Protein AF-A0A3M0YLK8-F1 (afdb_monomer)

Mean predicted aligned error: 20.11 Å

Sequence (194 aa):
MAIFRPYSSSDALRSDRSAGDRLRHRQKVRESIRENIADLIAEESIIGKSKDKVIRVPIRGIKEYRFIYGENSPGVGQGDGETEPGQVVGQADQGKGQGPGPGGDQPGIDYYETDITLEELIELMFEDLELPDLERKAFREVMSERSAKRKGYRRKGPHVHLDKKRTALSRIRRKLASRHDHEEDRRFPFHQDD

Foldseek 3Di:
DDDDDDDDPVVVVPDPVCPVVVVVVVVLVLVQCLVCLVVQCVVPPPPDDDQFDWGWDWDFDDDDDDDDDDPPDPDDADAPPPDDVPDDRDDDPPPPPPDPDDDDPDPDGDTDTDTDTPVVSVCSVCVSVVNNCVVVVVVVPPPDVDDDDDDDDDLDDDPVPDPPVVQVVVQVVVCVVCVVPDDPPDDRDGDSRD

Solvent-accessible surface area (backbone atoms only — not comparable to full-atom values): 13335 Å² total; per-residue (Å²): 134,87,82,80,74,82,87,57,80,70,66,74,75,71,64,68,81,58,52,63,56,54,51,52,48,54,50,53,51,54,48,57,46,62,79,43,43,70,59,54,56,64,70,48,71,85,79,84,77,70,76,84,41,71,43,72,45,77,41,88,58,81,85,77,86,79,86,78,82,72,88,82,68,90,76,81,81,78,72,94,80,86,75,60,97,86,64,83,70,70,79,78,83,72,72,77,75,88,62,90,67,84,78,72,92,65,84,81,80,52,64,44,74,43,82,40,46,52,61,59,52,51,52,53,52,28,54,75,70,73,42,80,57,55,71,58,50,64,71,67,63,69,82,68,92,73,83,86,77,92,76,88,87,70,89,73,78,63,78,89,75,58,58,64,68,58,30,54,49,39,42,51,52,51,52,61,70,46,53,88,81,52,71,92,84,64,89,83,78,88,57,90,86,57

Radius of gyration: 42.93 Å; Cα contacts (8 Å, |Δi|>4): 79; chains: 1; bounding box: 100×67×104 Å

pLDDT: mean 72.4, std 11.92, range [40.69, 93.38]

Secondary structure (DSSP, 8-state):
----PPPPTTTTTS--TTHHHHHHHHHHHHHHHHHTHHHHHHHS--SS--TTPEEEEEEEPPPPP---------PPP---S---TT-------------SSSPPSS----EEEEEEEHHHHHHHHHHHTT-TTHHHHHHH----S---------SSS-GGG--HHHHHHHHHHHHHHGGGTS-TTS-----TT-

Structure (mmCIF, N/CA/C/O backbone):
data_AF-A0A3M0YLK8-F1
#
_entry.id   AF-A0A3M0YLK8-F1
#
loop_
_atom_site.group_PDB
_atom_site.id
_atom_site.type_symbol
_atom_site.label_atom_id
_atom_site.label_alt_id
_atom_site.label_comp_id
_atom_site.label_asym_id
_atom_site.label_entity_id
_atom_site.label_seq_id
_atom_site.pdbx_PDB_ins_code
_atom_site.Cartn_x
_atom_site.Cartn_y
_atom_site.Cartn_z
_atom_site.occupancy
_atom_site.B_iso_or_equiv
_atom_site.auth_seq_id
_atom_site.auth_comp_id
_atom_site.auth_asym_id
_atom_site.auth_atom_id
_ato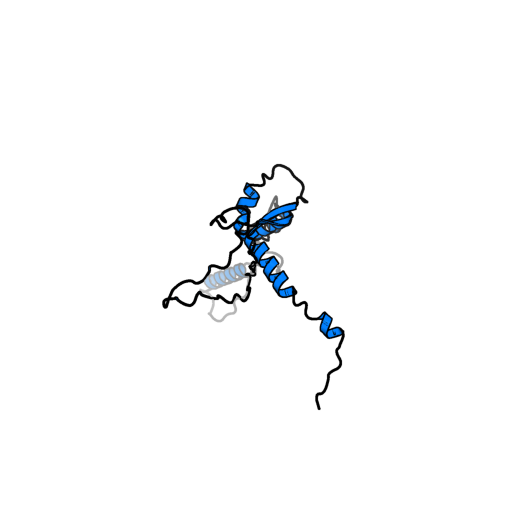m_site.pdbx_PDB_model_num
ATOM 1 N N . MET A 1 1 ? 1.162 -33.564 48.581 1.00 40.69 1 MET A N 1
ATOM 2 C CA . MET A 1 1 ? 2.102 -32.446 48.807 1.00 40.69 1 MET A CA 1
ATOM 3 C C . MET A 1 1 ? 2.161 -31.650 47.510 1.00 40.69 1 MET A C 1
ATOM 5 O O . MET A 1 1 ? 2.632 -32.185 46.517 1.00 40.69 1 MET A O 1
ATOM 9 N N . ALA A 1 2 ? 1.549 -30.464 47.459 1.00 46.81 2 ALA A N 1
ATOM 10 C CA . ALA A 1 2 ? 1.543 -29.649 46.244 1.00 46.81 2 ALA A CA 1
ATOM 11 C C . ALA A 1 2 ? 2.911 -28.972 46.101 1.00 46.81 2 ALA A C 1
ATOM 13 O O . ALA A 1 2 ? 3.335 -28.230 46.985 1.00 46.81 2 ALA A O 1
ATOM 14 N N . ILE A 1 3 ? 3.625 -29.282 45.021 1.00 57.16 3 ILE A N 1
ATOM 15 C CA . ILE A 1 3 ? 4.926 -28.684 44.726 1.00 57.16 3 ILE A CA 1
ATOM 16 C C . ILE A 1 3 ? 4.651 -27.309 44.118 1.00 57.16 3 ILE A C 1
ATOM 18 O O . ILE A 1 3 ? 4.289 -27.199 42.948 1.00 57.16 3 ILE A O 1
ATOM 22 N N . PHE A 1 4 ? 4.789 -26.259 44.925 1.00 66.44 4 PHE A N 1
ATOM 23 C CA . PHE A 1 4 ? 4.744 -24.890 44.429 1.00 66.44 4 PHE A CA 1
ATOM 24 C C . PHE A 1 4 ? 6.057 -24.577 43.720 1.00 66.44 4 PHE A C 1
ATOM 26 O O . PHE A 1 4 ? 7.126 -24.529 44.327 1.00 66.44 4 PHE A O 1
ATOM 33 N N . ARG A 1 5 ? 5.969 -24.396 42.403 1.00 76.12 5 ARG A N 1
ATOM 34 C CA . ARG A 1 5 ? 7.083 -23.930 41.582 1.00 76.12 5 ARG A CA 1
ATOM 35 C C . ARG A 1 5 ? 7.280 -22.430 41.858 1.00 76.12 5 ARG A C 1
ATOM 37 O O . ARG A 1 5 ? 6.291 -21.698 41.800 1.00 76.12 5 ARG A O 1
ATOM 44 N N . PRO A 1 6 ? 8.499 -21.958 42.175 1.00 73.12 6 PRO A N 1
ATOM 45 C CA . PRO A 1 6 ? 8.730 -20.543 42.443 1.00 73.12 6 PRO A CA 1
ATOM 46 C C . PRO A 1 6 ? 8.432 -19.714 41.190 1.00 73.12 6 PRO A C 1
ATOM 48 O O . PRO A 1 6 ? 8.856 -20.065 40.088 1.00 73.12 6 PRO A O 1
ATOM 51 N N . TYR A 1 7 ? 7.681 -18.627 41.367 1.00 65.94 7 TYR A N 1
ATOM 52 C CA . TYR A 1 7 ? 7.332 -17.694 40.298 1.00 65.94 7 TYR A CA 1
ATOM 53 C C . TYR A 1 7 ? 8.604 -17.062 39.717 1.00 65.94 7 TYR A C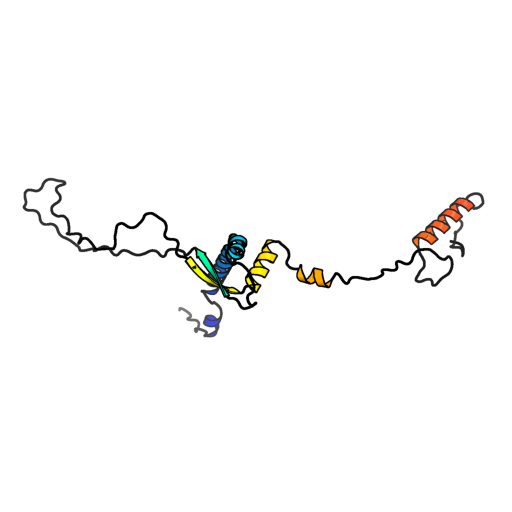 1
ATOM 55 O O . TYR A 1 7 ? 9.359 -16.408 40.436 1.00 65.94 7 TYR A O 1
ATOM 63 N N . SER A 1 8 ? 8.854 -17.267 38.420 1.00 72.75 8 SER A N 1
ATOM 64 C CA . SER A 1 8 ? 9.955 -16.619 37.707 1.00 72.75 8 SER A CA 1
ATOM 65 C C . SER A 1 8 ? 9.466 -15.318 37.079 1.00 72.75 8 SER A C 1
ATOM 67 O O . SER A 1 8 ? 8.552 -15.324 36.256 1.00 72.75 8 SER A O 1
ATOM 69 N N . SER A 1 9 ? 10.116 -14.198 37.399 1.00 63.59 9 SER A N 1
ATOM 70 C CA . SER A 1 9 ? 9.858 -12.889 36.775 1.00 63.59 9 SER A CA 1
ATOM 71 C C . SER A 1 9 ? 10.055 -12.892 35.251 1.00 63.59 9 SER A C 1
ATOM 73 O O . SER A 1 9 ? 9.539 -12.017 34.560 1.00 63.59 9 SER A O 1
ATOM 75 N N . SER A 1 10 ? 10.749 -13.901 34.714 1.00 65.69 10 SER A N 1
ATOM 76 C CA . SER A 1 10 ? 10.960 -14.083 33.276 1.00 65.69 10 SER A CA 1
ATOM 77 C C . SER A 1 10 ? 9.735 -14.615 32.513 1.00 65.69 10 SER A C 1
ATOM 79 O O . SER A 1 10 ? 9.631 -14.363 31.312 1.00 65.69 10 SER A O 1
ATOM 81 N N . ASP A 1 11 ? 8.775 -15.266 33.185 1.00 60.19 11 ASP A N 1
ATOM 82 C CA . ASP A 1 11 ? 7.536 -15.758 32.554 1.00 60.19 11 ASP A CA 1
ATOM 83 C C . ASP A 1 11 ? 6.526 -14.629 32.289 1.00 60.19 11 ASP A C 1
ATOM 85 O O . ASP A 1 11 ? 5.747 -14.693 31.337 1.00 60.19 11 ASP A O 1
ATOM 89 N N . ALA A 1 12 ? 6.578 -13.546 33.070 1.00 60.66 12 ALA A N 1
ATOM 90 C CA . ALA A 1 12 ? 5.735 -12.364 32.872 1.00 60.66 12 ALA A CA 1
ATOM 91 C C . ALA A 1 12 ? 6.110 -11.549 31.619 1.00 60.66 12 ALA A C 1
ATOM 93 O O . ALA A 1 12 ? 5.293 -10.784 31.113 1.00 60.66 12 ALA A O 1
ATOM 94 N N . LEU A 1 13 ? 7.329 -11.726 31.099 1.00 60.88 13 LEU A N 1
ATOM 95 C CA . LEU A 1 13 ? 7.860 -10.972 29.958 1.00 60.88 13 LEU A CA 1
ATOM 96 C C . LEU A 1 13 ? 7.551 -11.621 28.596 1.00 60.88 13 LEU A C 1
ATOM 98 O O . LEU A 1 13 ? 7.896 -11.051 27.565 1.00 60.88 13 LEU A O 1
ATOM 102 N N . ARG A 1 14 ? 6.935 -12.814 28.561 1.00 57.62 14 ARG A N 1
ATOM 103 C CA . ARG A 1 14 ? 6.831 -13.629 27.332 1.00 57.62 14 ARG A CA 1
ATOM 104 C C . ARG A 1 14 ? 5.474 -13.629 26.634 1.00 57.62 14 ARG A C 1
ATOM 106 O O . ARG A 1 14 ? 5.412 -14.031 25.477 1.00 57.62 14 ARG A O 1
ATOM 113 N N . SER A 1 15 ? 4.398 -13.192 27.282 1.00 66.25 15 SER A N 1
ATOM 114 C CA . SER A 1 15 ? 3.055 -13.265 26.694 1.00 66.25 15 SER A CA 1
ATOM 115 C C . SER A 1 15 ? 2.313 -11.952 26.870 1.00 66.25 15 SER A C 1
ATOM 117 O O . SER A 1 15 ? 1.524 -11.783 27.801 1.00 66.25 15 SER A O 1
ATOM 119 N N . ASP A 1 16 ? 2.511 -11.038 25.928 1.00 76.62 16 ASP A N 1
ATOM 120 C CA . ASP A 1 16 ? 1.603 -9.915 25.770 1.00 76.62 16 ASP A CA 1
ATOM 121 C C . ASP A 1 16 ? 0.233 -10.439 25.308 1.00 76.62 16 ASP A C 1
ATOM 123 O O . ASP A 1 16 ? 0.005 -10.710 24.129 1.00 76.62 16 ASP A O 1
ATOM 127 N N . ARG A 1 17 ? -0.687 -10.606 26.265 1.00 78.31 17 ARG A N 1
ATOM 128 C CA . ARG A 1 17 ? -2.055 -11.091 26.017 1.00 78.31 17 ARG A CA 1
ATOM 129 C C . ARG A 1 17 ? -2.822 -10.205 25.034 1.00 78.31 17 ARG A C 1
ATOM 131 O O . ARG A 1 17 ? -3.727 -10.689 24.367 1.00 78.31 17 ARG A O 1
ATOM 138 N N . SER A 1 18 ? -2.439 -8.934 24.915 1.00 84.62 18 SER A N 1
ATOM 139 C CA . SER A 1 18 ? -3.069 -7.976 24.007 1.00 84.62 18 SER A CA 1
ATOM 140 C C . SER A 1 18 ? -2.437 -7.944 22.611 1.00 84.62 18 SER A C 1
ATOM 142 O O . SER A 1 18 ? -2.989 -7.325 21.705 1.00 84.62 18 SER A O 1
ATOM 144 N N . ALA A 1 19 ? -1.321 -8.647 22.381 1.00 86.12 19 ALA A N 1
ATOM 145 C CA . ALA A 1 19 ? -0.657 -8.660 21.078 1.00 86.12 19 ALA A CA 1
ATOM 146 C C . ALA A 1 19 ? -1.554 -9.205 19.955 1.00 86.12 19 ALA A C 1
ATOM 148 O O . ALA A 1 19 ? -1.583 -8.627 18.868 1.00 86.12 19 ALA A O 1
ATOM 149 N N . GLY A 1 20 ? -2.315 -10.272 20.221 1.00 89.44 20 GLY A N 1
ATOM 150 C CA . GLY A 1 20 ? -3.229 -10.860 19.236 1.00 89.44 20 GLY A CA 1
ATOM 151 C C . GLY A 1 20 ? -4.367 -9.916 18.845 1.00 89.44 20 GLY A C 1
ATOM 152 O O . GLY A 1 20 ? -4.691 -9.788 17.665 1.00 89.44 20 GLY A O 1
ATOM 153 N N . ASP A 1 21 ? -4.930 -9.201 19.817 1.00 88.50 21 ASP A N 1
ATOM 154 C CA . ASP A 1 21 ? -6.021 -8.262 19.557 1.00 88.50 21 ASP A CA 1
ATOM 155 C C . ASP A 1 21 ? -5.530 -6.993 18.869 1.00 88.50 21 ASP A C 1
ATOM 157 O O . ASP A 1 21 ? -6.172 -6.530 17.929 1.00 88.50 21 ASP A O 1
ATOM 161 N N . ARG A 1 22 ? -4.340 -6.488 19.220 1.00 86.06 22 ARG A N 1
ATOM 162 C CA . ARG A 1 22 ? -3.716 -5.381 18.478 1.00 86.06 22 ARG A CA 1
ATOM 163 C C . ARG A 1 22 ? -3.398 -5.762 17.034 1.00 86.06 22 ARG A C 1
ATOM 165 O O . ARG A 1 22 ? -3.558 -4.929 16.145 1.00 86.06 22 ARG A O 1
ATOM 172 N N . LEU A 1 23 ? -2.961 -7.000 16.786 1.00 88.25 23 LEU A N 1
ATOM 173 C CA . LEU A 1 23 ? -2.736 -7.503 15.430 1.00 88.25 23 LEU A CA 1
ATOM 174 C C . LEU A 1 23 ? -4.048 -7.524 14.636 1.00 88.25 23 LEU A C 1
ATOM 176 O O . LEU A 1 23 ? -4.107 -6.955 13.549 1.00 88.25 23 LEU A O 1
ATOM 180 N N . ARG A 1 24 ? -5.109 -8.116 15.203 1.00 86.81 24 ARG A N 1
ATOM 181 C CA . ARG A 1 24 ? -6.440 -8.151 14.578 1.00 86.81 24 ARG A CA 1
ATOM 182 C C . ARG A 1 24 ? -7.002 -6.757 14.329 1.00 86.81 24 ARG A C 1
ATOM 184 O O . ARG A 1 24 ? -7.564 -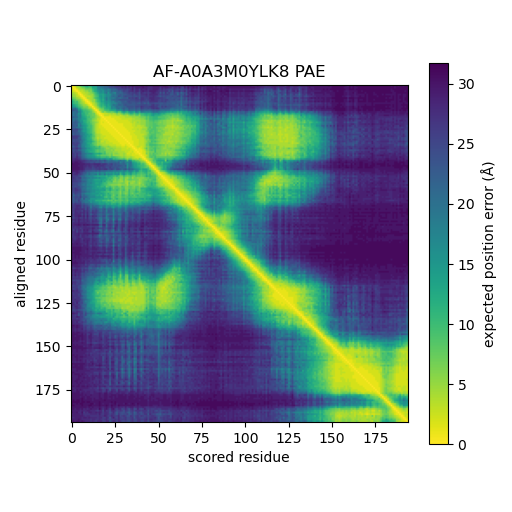6.514 13.269 1.00 86.81 24 ARG A O 1
ATOM 191 N N . HIS A 1 25 ? -6.831 -5.845 15.280 1.00 84.62 25 HIS A N 1
ATOM 192 C CA . HIS A 1 25 ? -7.237 -4.454 15.128 1.00 84.62 25 HIS A CA 1
ATOM 193 C C . HIS A 1 25 ? -6.541 -3.812 13.925 1.00 84.62 25 HIS A C 1
ATOM 195 O O . HIS A 1 25 ? -7.211 -3.315 13.028 1.00 84.62 25 HIS A O 1
ATOM 201 N N . ARG A 1 26 ? -5.205 -3.900 13.848 1.00 85.44 26 ARG A N 1
ATOM 202 C CA . ARG A 1 26 ? -4.433 -3.368 12.711 1.00 85.44 26 ARG A CA 1
ATOM 203 C C . ARG A 1 26 ? -4.860 -3.975 11.377 1.00 85.44 26 ARG A C 1
ATOM 205 O O . ARG A 1 26 ? -4.951 -3.248 10.397 1.00 85.44 26 ARG A O 1
ATOM 212 N N . GLN A 1 27 ? -5.138 -5.278 11.341 1.00 87.38 27 GLN A N 1
ATOM 213 C CA . GLN A 1 27 ? -5.618 -5.954 10.133 1.00 87.38 27 GLN A CA 1
ATOM 214 C C . GLN A 1 27 ? -6.971 -5.405 9.673 1.00 87.38 27 GLN A C 1
ATOM 216 O O . GLN A 1 27 ? -7.095 -5.037 8.512 1.00 87.38 27 GLN A O 1
ATOM 221 N N . LYS A 1 28 ? -7.943 -5.274 10.584 1.00 85.25 28 LYS A N 1
ATOM 222 C CA . LYS A 1 28 ? -9.268 -4.719 10.266 1.00 85.25 28 LYS A CA 1
ATOM 223 C C . LYS A 1 28 ? -9.206 -3.262 9.822 1.00 85.25 28 LYS A C 1
ATOM 225 O O . LYS A 1 28 ? -9.920 -2.875 8.907 1.00 85.25 28 LYS A O 1
ATOM 230 N N . VAL A 1 29 ? -8.350 -2.460 10.457 1.00 82.94 29 VAL A N 1
ATOM 231 C CA . VAL A 1 29 ? -8.122 -1.073 10.036 1.00 82.94 29 VAL A CA 1
ATOM 232 C C . VAL A 1 29 ? -7.561 -1.046 8.614 1.00 82.94 29 VAL A C 1
ATOM 234 O O . VAL A 1 29 ? -8.136 -0.385 7.757 1.00 82.94 29 VAL A O 1
ATOM 237 N N . ARG A 1 30 ? -6.510 -1.831 8.332 1.00 84.06 30 ARG A N 1
ATOM 238 C CA . ARG A 1 30 ? -5.900 -1.939 6.994 1.00 84.06 30 ARG A CA 1
ATOM 239 C C . ARG A 1 30 ? -6.904 -2.389 5.928 1.00 84.06 30 ARG A C 1
ATOM 241 O O . ARG A 1 30 ? -6.911 -1.838 4.834 1.00 84.06 30 ARG A O 1
ATOM 248 N N . GLU A 1 31 ? -7.755 -3.356 6.253 1.00 85.62 31 GLU A N 1
ATOM 249 C CA . GLU A 1 31 ? -8.820 -3.852 5.374 1.00 85.62 31 GLU A CA 1
ATOM 250 C C . GLU A 1 31 ? -9.876 -2.774 5.094 1.00 85.62 31 GLU A C 1
ATOM 252 O O . GLU A 1 31 ? -10.181 -2.506 3.936 1.00 85.62 31 GLU A O 1
ATOM 257 N N . SER A 1 32 ? -10.341 -2.067 6.128 1.00 82.56 32 SER A N 1
ATOM 258 C CA . SER A 1 32 ? -11.295 -0.962 5.975 1.00 82.56 32 SER A CA 1
ATOM 259 C C . SER A 1 32 ? -10.747 0.180 5.116 1.00 82.56 32 SER A C 1
ATOM 261 O O . SER A 1 32 ? -11.509 0.800 4.378 1.00 82.56 32 SER A O 1
ATOM 263 N N . ILE A 1 33 ? -9.450 0.487 5.212 1.00 81.56 33 ILE A N 1
ATOM 264 C CA . ILE A 1 33 ? -8.811 1.509 4.368 1.00 81.56 33 ILE A CA 1
ATOM 265 C C . ILE A 1 33 ? -8.756 1.031 2.921 1.00 81.56 33 ILE A C 1
ATOM 267 O O . ILE A 1 33 ? -9.096 1.792 2.023 1.00 81.56 33 ILE A O 1
ATOM 271 N N . ARG A 1 34 ? -8.364 -0.231 2.699 1.00 83.00 34 ARG A N 1
ATOM 272 C CA . ARG A 1 34 ? -8.286 -0.829 1.361 1.00 83.00 34 ARG A CA 1
ATOM 273 C C . ARG A 1 34 ? -9.634 -0.775 0.644 1.00 83.00 34 ARG A C 1
ATOM 275 O O . ARG A 1 34 ? -9.690 -0.322 -0.490 1.00 83.00 34 ARG A O 1
ATOM 282 N N . GLU A 1 35 ? -10.714 -1.165 1.319 1.00 83.88 35 GLU A N 1
ATOM 283 C CA . GLU A 1 35 ? -12.063 -1.168 0.735 1.00 83.88 35 GLU A CA 1
ATOM 284 C C . GLU A 1 35 ? -12.556 0.228 0.318 1.00 83.88 35 GLU A C 1
ATOM 286 O O . GLU A 1 35 ? -13.339 0.332 -0.621 1.00 83.88 35 GLU A O 1
ATOM 291 N N . ASN A 1 36 ? -12.099 1.296 0.983 1.00 78.06 36 ASN A N 1
ATOM 292 C CA . ASN A 1 36 ? -12.582 2.668 0.764 1.00 78.06 36 ASN A CA 1
ATOM 293 C C . ASN A 1 36 ? -11.513 3.596 0.154 1.00 78.06 36 ASN A C 1
ATOM 295 O O . ASN A 1 36 ? -11.675 4.815 0.145 1.00 78.06 36 ASN A O 1
ATOM 299 N N . ILE A 1 37 ? -10.402 3.053 -0.357 1.00 79.44 37 ILE A N 1
ATOM 300 C CA . ILE A 1 37 ? -9.244 3.853 -0.785 1.00 79.44 37 ILE A CA 1
ATOM 301 C C . ILE A 1 37 ? -9.560 4.793 -1.955 1.00 79.44 37 ILE A C 1
ATOM 303 O O . ILE A 1 37 ? -9.061 5.917 -2.003 1.00 79.44 37 ILE A O 1
ATOM 307 N N . ALA A 1 38 ? -10.420 4.350 -2.876 1.00 76.50 38 ALA A N 1
ATOM 308 C CA . ALA A 1 38 ? -10.835 5.130 -4.037 1.00 76.50 38 ALA A CA 1
ATOM 309 C C . ALA A 1 38 ? -11.632 6.376 -3.626 1.00 76.50 38 ALA A C 1
ATOM 311 O O . ALA A 1 38 ? -11.382 7.464 -4.143 1.00 76.50 38 ALA A O 1
ATOM 312 N N . ASP A 1 39 ? -12.535 6.219 -2.657 1.00 77.81 39 ASP A N 1
ATOM 313 C CA . ASP A 1 39 ? -13.365 7.306 -2.143 1.00 77.81 39 ASP A CA 1
ATOM 314 C C . ASP A 1 39 ? -12.524 8.298 -1.328 1.00 77.81 39 ASP A C 1
ATOM 316 O O . ASP A 1 39 ? -12.652 9.507 -1.512 1.00 77.81 39 ASP A O 1
ATOM 320 N N . LEU A 1 40 ? -11.578 7.803 -0.517 1.00 74.25 40 LEU A N 1
ATOM 321 C CA . LEU A 1 40 ? -10.648 8.643 0.252 1.00 74.25 40 LEU A CA 1
ATOM 322 C C . LEU A 1 40 ? -9.768 9.525 -0.650 1.00 74.25 40 LEU A C 1
ATOM 324 O O . LEU A 1 40 ? -9.564 10.705 -0.363 1.00 74.25 40 LEU A O 1
ATOM 328 N N . ILE A 1 41 ? -9.260 8.969 -1.756 1.00 71.81 41 ILE A N 1
ATOM 329 C CA . ILE A 1 41 ? -8.461 9.709 -2.748 1.00 71.81 41 ILE A CA 1
ATOM 330 C C . ILE A 1 41 ? -9.326 10.712 -3.527 1.00 71.81 41 ILE A C 1
ATOM 332 O O . ILE A 1 41 ? -8.841 11.778 -3.905 1.00 71.81 41 ILE A O 1
ATOM 336 N N . ALA A 1 42 ? -10.593 10.380 -3.792 1.00 73.06 42 ALA A N 1
ATOM 337 C CA . ALA A 1 42 ? -11.511 11.250 -4.522 1.00 73.06 42 ALA A CA 1
ATOM 338 C C . ALA A 1 42 ? -11.989 12.448 -3.682 1.00 73.06 42 ALA A C 1
ATOM 340 O O . ALA A 1 42 ? -12.090 13.557 -4.211 1.00 73.06 42 ALA A O 1
ATOM 341 N N . GLU A 1 43 ? -12.267 12.243 -2.390 1.00 66.94 43 GLU A N 1
ATOM 342 C CA . GLU A 1 43 ? -12.655 13.311 -1.460 1.00 66.94 43 GLU A CA 1
ATOM 343 C C . GLU A 1 43 ? -11.495 14.263 -1.163 1.00 66.94 43 GLU A C 1
ATOM 345 O O . GLU A 1 43 ? -11.664 15.489 -1.163 1.00 66.94 43 GLU A O 1
ATOM 350 N N . GLU A 1 44 ? -10.293 13.729 -0.940 1.00 61.47 44 GLU A N 1
ATOM 351 C CA . GLU A 1 44 ? -9.117 14.565 -0.762 1.00 61.47 44 GLU A CA 1
ATOM 352 C C . GLU A 1 44 ? -8.591 15.032 -2.117 1.00 61.47 44 GLU A C 1
ATOM 354 O O . GLU A 1 44 ? -7.698 14.425 -2.697 1.00 61.47 44 GLU A O 1
ATOM 359 N N . SER A 1 45 ? -9.077 16.173 -2.616 1.00 52.50 45 SER A N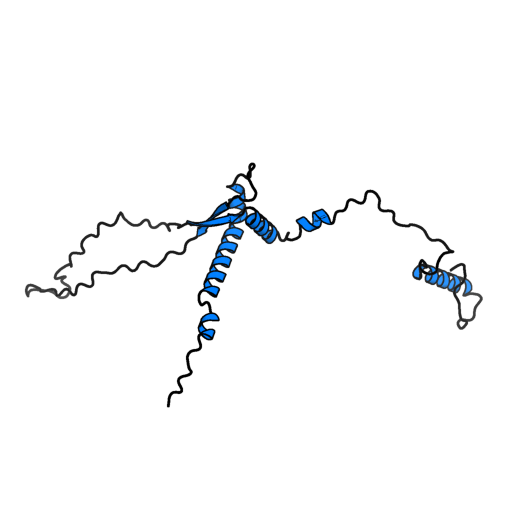 1
ATOM 360 C CA . SER A 1 45 ? -8.461 16.811 -3.781 1.00 52.50 45 SER A CA 1
ATOM 361 C C . SER A 1 45 ? -6.962 17.036 -3.506 1.00 52.50 45 SER A C 1
ATOM 363 O O . SER A 1 45 ? -6.585 17.929 -2.737 1.00 52.50 45 SER A O 1
ATOM 365 N N . ILE A 1 46 ? -6.108 16.220 -4.130 1.00 54.75 46 ILE A N 1
ATOM 366 C CA . ILE A 1 46 ? -4.636 16.234 -4.069 1.00 54.75 46 ILE A CA 1
ATOM 367 C C . ILE A 1 46 ? -4.100 17.457 -4.839 1.00 54.75 46 ILE A C 1
ATOM 369 O O . ILE A 1 46 ? -3.238 17.372 -5.708 1.00 54.75 46 ILE A O 1
ATOM 373 N N . ILE A 1 47 ? -4.636 18.647 -4.577 1.00 43.22 47 ILE A N 1
ATOM 374 C CA . ILE A 1 47 ? -4.139 19.890 -5.160 1.00 43.22 47 ILE A CA 1
ATOM 375 C C . ILE A 1 47 ? -3.086 20.445 -4.190 1.00 43.22 47 ILE A C 1
ATOM 377 O O . ILE A 1 47 ? -3.356 21.272 -3.322 1.00 43.22 47 ILE A O 1
ATOM 381 N N . GLY A 1 48 ? -1.863 19.919 -4.331 1.00 55.47 48 GLY A N 1
ATOM 382 C CA . GLY A 1 48 ? -0.616 20.615 -3.990 1.00 55.47 48 GLY A CA 1
ATOM 383 C C . GLY A 1 48 ? -0.176 20.676 -2.522 1.00 55.47 48 GLY A C 1
ATOM 384 O O . GLY A 1 48 ? 0.232 21.751 -2.084 1.00 55.47 48 GLY A O 1
ATOM 385 N N . LYS A 1 49 ? -0.200 19.578 -1.747 1.00 51.88 49 LYS A N 1
ATOM 386 C CA . LYS A 1 49 ? 0.306 19.593 -0.354 1.00 51.88 49 LYS A CA 1
ATOM 387 C C . LYS A 1 49 ? 1.265 18.446 -0.004 1.00 51.88 49 LYS A C 1
ATOM 389 O O . LYS A 1 49 ? 1.253 17.398 -0.633 1.00 51.88 49 LYS A O 1
ATOM 394 N N . SER A 1 50 ? 2.117 18.758 0.979 1.00 61.72 50 SER A N 1
ATOM 395 C CA . SER A 1 50 ? 3.310 18.051 1.477 1.00 61.72 50 SER A CA 1
ATOM 396 C C . SER A 1 50 ? 3.160 16.538 1.695 1.00 61.72 50 SER A C 1
ATOM 398 O O . SER A 1 50 ? 2.073 16.062 2.011 1.00 61.72 50 SER A O 1
ATOM 400 N N . LYS A 1 51 ? 4.287 15.814 1.613 1.00 61.25 51 LYS A N 1
ATOM 401 C CA . LYS A 1 51 ? 4.400 14.359 1.846 1.00 61.25 51 LYS A CA 1
ATOM 402 C C . LYS A 1 51 ? 3.956 13.927 3.251 1.00 61.25 51 LYS A C 1
ATOM 404 O O . LYS A 1 51 ? 3.411 12.844 3.407 1.00 61.25 51 LYS A O 1
ATOM 409 N N . ASP A 1 52 ? 4.110 14.805 4.241 1.00 65.69 52 ASP A N 1
ATOM 410 C CA . ASP A 1 52 ? 3.829 14.513 5.657 1.00 65.69 52 ASP A CA 1
ATOM 411 C C . ASP A 1 52 ? 2.367 14.765 6.063 1.00 65.69 52 ASP A C 1
ATOM 413 O O . ASP A 1 52 ? 2.061 14.982 7.238 1.00 65.69 52 ASP A O 1
ATOM 417 N N . LYS A 1 53 ? 1.442 14.825 5.101 1.00 68.56 53 LYS A N 1
ATOM 418 C CA . LYS A 1 53 ? 0.036 15.060 5.418 1.00 68.56 53 LYS A CA 1
ATOM 419 C C . LYS A 1 53 ? -0.545 13.827 6.113 1.00 68.56 53 LYS A C 1
ATOM 421 O O . LYS A 1 53 ? -0.492 12.722 5.577 1.00 68.56 53 LYS A O 1
ATOM 426 N N . VAL A 1 54 ? -1.116 14.059 7.290 1.00 68.75 54 VAL A N 1
ATOM 427 C CA . VAL A 1 54 ? -1.889 13.074 8.047 1.00 68.75 54 VAL A CA 1
ATOM 428 C C . VAL A 1 54 ? -3.339 13.134 7.573 1.00 68.75 54 VAL A C 1
ATOM 430 O O . VAL A 1 54 ? -3.966 14.195 7.619 1.00 68.75 54 VAL A O 1
ATOM 433 N N . ILE A 1 55 ? -3.842 12.009 7.078 1.00 67.62 55 ILE A N 1
ATOM 434 C CA . ILE A 1 55 ? -5.200 11.824 6.567 1.00 67.62 55 ILE A CA 1
ATOM 435 C C . ILE A 1 55 ? -6.008 11.112 7.647 1.00 67.62 55 ILE A C 1
ATOM 437 O O . ILE A 1 55 ? -5.566 10.094 8.180 1.00 67.62 55 ILE A O 1
ATOM 441 N N . ARG A 1 56 ? -7.186 11.655 7.966 1.00 70.00 56 ARG A N 1
ATOM 442 C CA . ARG A 1 56 ? -8.111 11.078 8.946 1.00 70.00 56 ARG A CA 1
ATOM 443 C C . ARG A 1 56 ? -9.061 10.137 8.227 1.00 70.00 56 ARG A C 1
ATOM 445 O O . ARG A 1 56 ? -9.919 10.591 7.477 1.00 70.00 56 ARG A O 1
ATOM 452 N N . VAL A 1 57 ? -8.908 8.838 8.454 1.00 70.19 57 VAL A N 1
ATOM 453 C CA . VAL A 1 57 ? -9.775 7.830 7.836 1.00 70.19 57 VAL A CA 1
ATOM 454 C C . VAL A 1 57 ? -10.922 7.476 8.784 1.00 70.19 57 VAL A C 1
ATOM 456 O O . VAL A 1 57 ? -10.635 7.014 9.893 1.00 70.19 57 VAL A O 1
ATOM 459 N N . PRO A 1 58 ? -12.194 7.653 8.373 1.00 68.69 58 PRO A N 1
ATOM 460 C CA . PRO A 1 58 ? -13.342 7.198 9.143 1.00 68.69 58 PRO A CA 1
ATOM 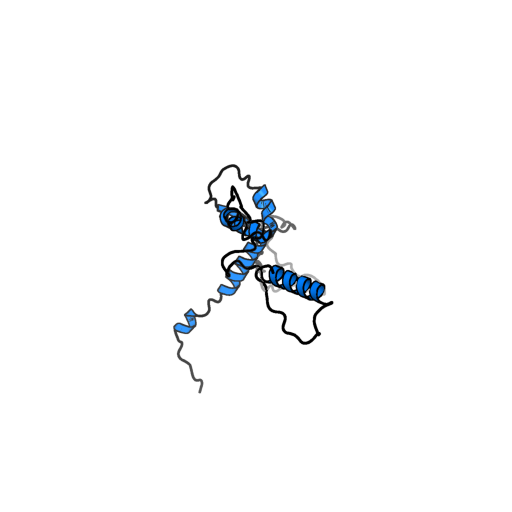461 C C . PRO A 1 58 ? -13.463 5.669 9.064 1.00 68.69 58 PRO A C 1
ATOM 463 O O . PRO A 1 58 ? -13.720 5.109 8.001 1.00 68.69 58 PRO A O 1
ATOM 466 N N . ILE A 1 59 ? -13.317 4.975 10.193 1.00 72.12 59 ILE A N 1
ATOM 467 C CA . ILE A 1 59 ? -13.553 3.526 10.295 1.00 72.12 59 ILE A CA 1
ATOM 468 C C . ILE A 1 59 ? -14.831 3.239 11.089 1.00 72.12 59 ILE A C 1
ATOM 470 O O . ILE A 1 59 ? -15.189 3.972 12.013 1.00 72.12 59 ILE A O 1
ATOM 474 N N . ARG A 1 60 ? -15.518 2.145 10.742 1.00 69.50 60 ARG A N 1
ATOM 475 C CA . ARG A 1 60 ? -16.745 1.710 11.427 1.00 69.50 60 ARG A CA 1
ATOM 476 C C . ARG A 1 60 ? -16.435 1.249 12.855 1.00 69.50 60 ARG A C 1
ATOM 478 O O . ARG A 1 60 ? -15.748 0.246 13.047 1.00 69.50 60 ARG A O 1
ATOM 485 N N . GLY A 1 61 ? -16.971 1.956 13.848 1.00 68.75 61 GLY A N 1
ATOM 486 C CA . GLY A 1 61 ? -16.912 1.565 15.254 1.00 68.75 61 GLY A CA 1
ATOM 487 C C . GLY A 1 61 ? -17.782 0.347 15.582 1.00 68.75 61 GLY A C 1
ATOM 488 O O . GLY A 1 61 ? -18.817 0.102 14.959 1.00 68.75 61 GLY A O 1
ATOM 489 N N . ILE A 1 62 ? -17.367 -0.423 16.592 1.00 71.06 62 ILE A N 1
ATOM 490 C CA . ILE A 1 62 ? -18.187 -1.478 17.204 1.00 71.06 62 ILE A CA 1
ATOM 491 C C . ILE A 1 62 ? -18.908 -0.858 18.402 1.00 71.06 62 ILE A C 1
ATOM 493 O O . ILE A 1 62 ? -18.263 -0.246 19.250 1.00 71.06 62 ILE A O 1
ATOM 497 N N . LYS A 1 63 ? -20.231 -1.031 18.499 1.00 70.44 63 LYS A N 1
ATOM 498 C CA . LYS A 1 63 ? -20.993 -0.553 19.660 1.00 70.44 63 LYS A CA 1
ATOM 499 C C . LYS A 1 63 ? -20.734 -1.447 20.864 1.00 70.44 63 LYS A C 1
ATOM 501 O O . LYS A 1 63 ? -20.924 -2.662 20.794 1.00 70.44 63 LYS A O 1
ATOM 506 N N . GLU A 1 64 ? -20.339 -0.839 21.974 1.00 77.12 64 GLU A N 1
ATOM 507 C CA . GLU A 1 64 ? -20.278 -1.529 23.257 1.00 77.12 64 GLU A CA 1
ATOM 508 C C . GLU A 1 64 ? -21.691 -1.741 23.811 1.00 77.12 64 GLU A C 1
ATOM 510 O O . GLU A 1 64 ? -22.581 -0.897 23.663 1.00 77.12 64 GLU A O 1
ATOM 515 N N . TYR A 1 65 ? -21.909 -2.882 24.466 1.00 78.50 65 TYR A N 1
ATOM 516 C CA . TYR A 1 65 ? -23.170 -3.134 25.152 1.00 78.50 65 TYR A CA 1
ATOM 517 C C . TYR A 1 65 ? -23.302 -2.198 26.351 1.00 78.50 65 TYR A C 1
ATOM 519 O O . TYR A 1 65 ? -22.439 -2.158 27.228 1.00 78.50 65 TYR A O 1
ATOM 527 N N . ARG A 1 66 ? -24.423 -1.478 26.423 1.00 76.44 66 ARG A N 1
ATOM 528 C CA . ARG A 1 66 ? -24.791 -0.715 27.613 1.00 76.44 66 ARG A CA 1
ATOM 529 C C . ARG A 1 66 ? -25.618 -1.602 28.532 1.00 76.44 66 ARG A C 1
ATOM 531 O O . ARG A 1 66 ? -26.736 -1.978 28.189 1.00 76.44 66 ARG A O 1
ATOM 538 N N . PHE A 1 67 ? -25.091 -1.895 29.716 1.00 80.00 67 PHE A N 1
ATOM 539 C CA . PHE A 1 67 ? -25.892 -2.496 30.776 1.00 80.00 67 PHE A CA 1
ATOM 540 C C . PHE A 1 67 ? -26.846 -1.436 31.332 1.00 80.00 67 PHE A C 1
ATOM 542 O O . PHE A 1 67 ? -26.413 -0.440 31.911 1.00 80.00 67 PHE A O 1
ATOM 549 N N . ILE A 1 68 ? -28.145 -1.633 31.120 1.00 78.62 68 ILE A N 1
ATOM 550 C CA . ILE A 1 68 ? -29.184 -0.855 31.793 1.00 78.62 68 ILE A CA 1
ATOM 551 C C . ILE A 1 68 ? -29.503 -1.602 33.083 1.00 78.62 68 ILE A C 1
ATOM 553 O O . ILE A 1 68 ? -30.056 -2.700 33.050 1.00 78.62 68 ILE A O 1
ATOM 557 N N . TYR A 1 69 ? -29.120 -1.024 34.217 1.00 72.31 69 TYR A N 1
ATOM 558 C CA . TYR A 1 69 ? -29.536 -1.536 35.516 1.00 72.31 69 TYR A CA 1
ATOM 559 C C . TYR A 1 69 ? -31.013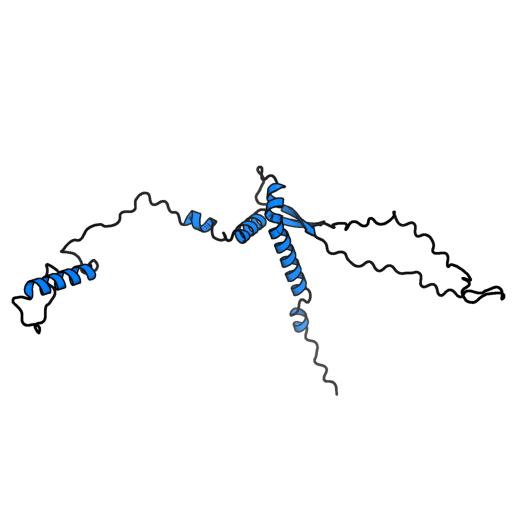 -1.186 35.710 1.00 72.31 69 TYR A C 1
ATOM 561 O O . TYR A 1 69 ? -31.367 -0.011 35.771 1.00 72.31 69 TYR A O 1
ATOM 569 N N . GLY A 1 70 ? -31.878 -2.199 35.757 1.00 71.06 70 GLY A N 1
ATOM 570 C CA . GLY A 1 70 ? -33.255 -2.015 36.208 1.00 71.06 70 GLY A CA 1
ATOM 571 C C . GLY A 1 70 ? -33.285 -1.785 37.718 1.00 71.06 70 GLY A C 1
ATOM 572 O O . GLY A 1 70 ? -32.480 -2.370 38.448 1.00 71.06 70 GLY A O 1
ATOM 573 N N . GLU A 1 71 ? -34.215 -0.960 38.198 1.00 68.44 71 GLU A N 1
ATOM 574 C CA . GLU A 1 71 ? -34.540 -0.908 39.625 1.00 68.44 71 GLU A CA 1
ATOM 575 C C . GLU A 1 71 ? -35.160 -2.248 40.037 1.00 68.44 71 GLU A C 1
ATOM 577 O O . GLU A 1 71 ? -36.365 -2.464 39.937 1.00 68.44 71 GLU A O 1
ATOM 582 N N . ASN A 1 72 ? -34.323 -3.179 40.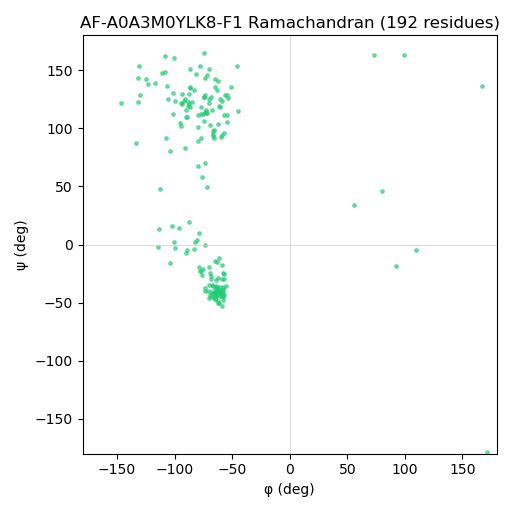498 1.00 58.09 72 ASN A N 1
ATOM 583 C CA . ASN A 1 72 ? -34.763 -4.394 41.184 1.00 58.09 72 ASN A CA 1
ATOM 584 C C . ASN A 1 72 ? -35.168 -4.050 42.625 1.00 58.09 72 ASN A C 1
ATOM 586 O O . ASN A 1 72 ? -34.600 -4.572 43.583 1.00 58.09 72 ASN A O 1
ATOM 590 N N . SER A 1 73 ? -36.128 -3.140 42.785 1.00 65.56 73 SER A N 1
ATOM 591 C CA . SER A 1 73 ? -36.744 -2.859 44.078 1.00 65.56 73 SER A CA 1
ATOM 592 C C . SER A 1 73 ? -37.638 -4.050 44.440 1.00 65.56 73 SER A C 1
ATOM 594 O O . SER A 1 73 ? -38.623 -4.285 43.735 1.00 65.56 73 SER A O 1
ATOM 596 N N . PRO A 1 74 ? -37.333 -4.839 45.491 1.00 60.59 74 PRO A N 1
ATOM 597 C CA . PRO A 1 74 ? -38.237 -5.885 45.954 1.00 60.59 74 PRO A CA 1
ATOM 598 C C . PRO A 1 74 ? -39.497 -5.222 46.526 1.00 60.59 74 PRO A C 1
ATOM 600 O O . PRO A 1 74 ? -39.521 -4.782 47.672 1.00 60.59 74 PRO A O 1
ATOM 603 N N . GLY A 1 75 ? -40.531 -5.093 45.697 1.00 63.25 75 GLY A N 1
ATOM 604 C CA . GLY A 1 75 ? -41.838 -4.591 46.102 1.00 63.25 75 GLY A CA 1
ATOM 605 C C . GLY A 1 75 ? -42.709 -5.726 46.628 1.00 63.25 75 GLY A C 1
ATOM 606 O O . GLY A 1 75 ? -42.861 -6.752 45.967 1.00 63.25 75 GLY A O 1
ATOM 607 N N . VAL A 1 76 ? -43.301 -5.539 47.805 1.00 65.38 76 VAL A N 1
ATOM 608 C CA . VAL A 1 76 ? -44.418 -6.363 48.280 1.00 65.38 76 VAL A CA 1
ATOM 609 C C . VAL A 1 76 ? -45.713 -5.592 48.024 1.00 65.38 76 VAL A C 1
ATOM 611 O O . VAL A 1 76 ? -45.838 -4.442 48.435 1.00 65.38 76 VAL A O 1
ATOM 614 N N . GLY A 1 77 ? -46.653 -6.192 47.293 1.00 63.66 77 GLY A N 1
ATOM 615 C CA . GLY A 1 77 ? -47.983 -5.622 47.067 1.00 63.66 77 GLY A CA 1
ATOM 616 C C . GLY A 1 77 ? -48.950 -6.104 48.143 1.00 63.66 77 GLY A C 1
ATOM 617 O O . GLY A 1 77 ? -49.090 -7.311 48.335 1.00 63.66 77 GLY A O 1
ATOM 618 N N . GLN A 1 78 ? -49.606 -5.181 48.845 1.00 64.69 78 GLN A N 1
ATOM 619 C CA . GLN A 1 78 ? -50.669 -5.488 49.802 1.00 64.69 78 GLN A CA 1
ATOM 620 C C . GLN A 1 78 ? -52.014 -5.095 49.180 1.00 64.69 78 GLN A C 1
ATOM 622 O O . GLN A 1 78 ? -52.164 -3.964 48.731 1.00 64.69 78 GLN A O 1
ATOM 627 N N . GLY A 1 79 ? -52.962 -6.033 49.117 1.00 66.75 79 GLY A N 1
ATOM 628 C CA . GLY A 1 79 ? -54.327 -5.787 48.641 1.00 66.75 79 GLY A CA 1
ATOM 629 C C . GLY A 1 79 ? -55.322 -5.634 49.792 1.00 66.75 79 GLY A C 1
ATOM 630 O O . GLY A 1 79 ? -55.070 -6.111 50.899 1.00 66.75 79 GLY A O 1
ATOM 631 N N . ASP A 1 80 ? -56.473 -5.026 49.510 1.00 70.81 80 ASP A N 1
ATOM 632 C CA . ASP A 1 80 ? -57.511 -4.697 50.502 1.00 70.81 80 ASP A CA 1
ATOM 633 C C . ASP A 1 80 ? -58.406 -5.892 50.910 1.00 70.81 80 ASP A C 1
ATOM 635 O O . ASP A 1 80 ? -59.403 -5.724 51.606 1.00 70.81 80 ASP A O 1
ATOM 639 N N . GLY A 1 81 ? -58.056 -7.121 50.508 1.00 66.56 81 GLY A N 1
ATOM 640 C CA . GLY A 1 81 ? -58.745 -8.360 50.902 1.00 66.56 81 GLY A CA 1
ATOM 641 C C . GLY A 1 81 ? -59.865 -8.823 49.960 1.00 66.56 81 GLY A C 1
ATOM 642 O O . GLY A 1 81 ? -60.191 -10.007 49.956 1.00 66.56 81 GLY A O 1
ATOM 643 N N . GLU A 1 82 ? -60.384 -7.940 49.106 1.00 72.81 82 GLU A N 1
ATOM 644 C CA . GLU A 1 82 ? -61.337 -8.241 48.024 1.00 72.81 82 GLU A CA 1
ATOM 645 C C . GLU A 1 82 ? -60.579 -8.218 46.684 1.00 72.81 82 GLU A C 1
ATOM 647 O O . GLU A 1 82 ? -60.522 -7.194 46.005 1.00 72.81 82 GLU A O 1
ATOM 652 N N . THR A 1 83 ? -59.873 -9.298 46.335 1.00 72.81 83 THR A N 1
ATOM 653 C CA . THR A 1 83 ? -59.037 -9.335 45.119 1.00 72.81 83 THR A CA 1
ATOM 654 C C . THR A 1 83 ? -59.324 -10.581 44.290 1.00 72.81 83 THR A C 1
ATOM 656 O O . THR A 1 83 ? -59.295 -11.696 44.810 1.00 72.81 83 THR A O 1
ATOM 659 N N . GLU A 1 84 ? -59.582 -10.404 42.995 1.00 75.56 84 GLU A N 1
ATOM 660 C CA . GLU A 1 84 ? -59.828 -11.513 42.067 1.00 75.56 84 GLU A CA 1
ATOM 661 C C . GLU A 1 84 ? -58.518 -12.068 41.469 1.00 75.56 84 GLU A C 1
ATOM 663 O O . GLU A 1 84 ? -57.542 -11.325 41.293 1.00 75.56 84 GLU A O 1
ATOM 668 N N . PRO A 1 85 ? -58.462 -13.368 41.107 1.00 70.19 85 PRO A N 1
ATOM 669 C CA . PRO A 1 85 ? -57.313 -13.945 40.413 1.00 70.19 85 PRO A CA 1
ATOM 670 C C . PRO A 1 85 ? -57.030 -13.205 39.095 1.00 70.19 85 PRO A C 1
ATOM 672 O O . PRO A 1 85 ? -57.799 -13.298 38.142 1.00 70.19 85 PRO A O 1
ATOM 675 N N . GLY A 1 86 ? -55.906 -12.484 39.039 1.00 73.25 86 GLY A N 1
ATOM 676 C CA . GLY A 1 86 ? -55.480 -11.690 37.876 1.00 73.25 86 GLY A CA 1
ATOM 677 C C . GLY A 1 86 ? -55.545 -10.170 38.069 1.00 73.25 86 GLY A C 1
ATOM 678 O O . GLY A 1 86 ? -55.087 -9.432 37.198 1.00 73.25 86 GLY A O 1
ATOM 679 N N . GLN A 1 87 ? -56.059 -9.688 39.202 1.00 68.25 87 GLN A N 1
ATOM 680 C CA . GLN A 1 87 ? -56.133 -8.260 39.503 1.00 68.25 87 GLN A CA 1
ATOM 681 C C . GLN A 1 87 ? -54.754 -7.687 39.881 1.00 68.25 87 GLN A C 1
ATOM 683 O O . GLN A 1 87 ? -54.063 -8.187 40.770 1.00 68.25 87 GLN A O 1
ATOM 688 N N . VAL A 1 88 ? -54.346 -6.615 39.196 1.00 68.12 88 VAL A N 1
ATOM 689 C CA . VAL A 1 88 ? -53.080 -5.905 39.441 1.00 68.12 88 VAL A CA 1
ATOM 690 C C . VAL A 1 88 ? -53.249 -4.985 40.656 1.00 68.12 88 VAL A C 1
ATOM 692 O O . VAL A 1 88 ? -53.977 -4.002 40.591 1.00 68.12 88 VAL A O 1
ATOM 695 N N . VAL A 1 89 ? -52.571 -5.306 41.762 1.00 66.56 89 VAL A N 1
ATOM 696 C CA . VAL A 1 89 ? -52.675 -4.620 43.074 1.00 66.56 89 VAL A CA 1
ATOM 697 C C . VAL A 1 89 ? -51.818 -3.349 43.198 1.00 66.56 89 VAL A C 1
ATOM 699 O O . VAL A 1 89 ? -51.899 -2.635 44.191 1.00 66.56 89 VAL A O 1
ATOM 702 N N . GLY A 1 90 ? -51.019 -3.031 42.180 1.00 61.66 90 GLY A N 1
ATOM 703 C CA . GLY A 1 90 ? -50.248 -1.793 42.099 1.00 61.66 90 GLY A CA 1
ATOM 704 C C . GLY A 1 90 ? -49.207 -1.856 40.987 1.00 61.66 90 GLY A C 1
ATOM 705 O O . GLY A 1 90 ? -48.530 -2.869 40.817 1.00 61.66 90 GLY A O 1
ATOM 706 N N . GLN A 1 91 ? -49.081 -0.779 40.216 1.00 60.06 91 GLN A N 1
ATOM 707 C CA . GLN A 1 91 ? -47.949 -0.576 39.316 1.00 60.06 91 GLN A CA 1
ATOM 708 C C . GLN A 1 91 ? -46.869 0.138 40.126 1.00 60.06 91 GLN A C 1
ATOM 710 O O . GLN A 1 91 ? -47.136 1.197 40.689 1.00 60.06 91 GLN A O 1
ATOM 715 N N . ALA A 1 92 ? -45.672 -0.445 40.227 1.00 57.72 92 ALA A N 1
ATOM 716 C CA . ALA A 1 92 ? -44.529 0.306 40.731 1.00 57.72 92 ALA A CA 1
ATOM 717 C C . ALA A 1 92 ? -44.398 1.566 39.868 1.00 57.72 92 ALA A C 1
ATOM 719 O O . ALA A 1 92 ? -44.424 1.450 38.639 1.00 57.72 92 ALA A O 1
ATOM 720 N N . ASP A 1 93 ? -44.306 2.739 40.500 1.00 55.12 93 ASP A N 1
ATOM 721 C CA . ASP A 1 93 ? -44.027 3.994 39.809 1.00 55.12 93 ASP A CA 1
ATOM 722 C C . ASP A 1 93 ? -42.674 3.829 39.112 1.00 55.12 93 ASP A C 1
ATOM 724 O O . ASP A 1 93 ? -41.611 4.039 39.693 1.00 55.12 93 ASP A O 1
ATOM 728 N N . GLN A 1 94 ? -42.702 3.395 37.852 1.00 53.34 94 GLN A N 1
ATOM 729 C CA . GLN A 1 94 ? -41.570 3.551 36.964 1.00 53.34 94 GLN A CA 1
ATOM 730 C C . GLN A 1 94 ? -41.456 5.050 36.761 1.00 53.34 94 GLN A C 1
ATOM 732 O O . GLN A 1 94 ? -42.139 5.629 35.911 1.00 53.34 94 GLN A O 1
ATOM 737 N N . GLY A 1 95 ? -40.625 5.684 37.591 1.00 51.09 95 GLY A N 1
ATOM 738 C CA . GLY A 1 95 ? -40.195 7.048 37.369 1.00 51.09 95 GLY A CA 1
ATOM 739 C C . GLY A 1 95 ? -39.827 7.157 35.898 1.00 51.09 95 GLY A C 1
ATOM 740 O O . GLY A 1 95 ? -38.932 6.457 35.423 1.00 51.09 95 GLY A O 1
ATOM 741 N N . LYS A 1 96 ? -40.591 7.963 35.151 1.00 48.16 96 LYS A N 1
ATOM 742 C CA . LYS A 1 96 ? -40.302 8.264 33.752 1.00 48.16 96 LYS A CA 1
ATOM 743 C C . LYS A 1 96 ? -38.922 8.899 33.732 1.00 48.16 96 LYS A C 1
ATOM 745 O O . LYS A 1 96 ? -38.790 10.100 33.956 1.00 48.16 96 LYS A O 1
ATOM 750 N N . GLY A 1 97 ? -37.897 8.080 33.512 1.00 52.22 97 GLY A N 1
ATOM 751 C CA . GLY A 1 97 ? -36.544 8.544 33.290 1.00 52.22 97 GLY A CA 1
ATOM 752 C C . GLY A 1 97 ? -36.604 9.532 32.140 1.00 52.22 97 GLY A C 1
ATOM 753 O O . GLY A 1 97 ? -36.931 9.162 31.013 1.00 52.22 97 GLY A O 1
ATOM 754 N N . GLN A 1 98 ? -36.362 10.803 32.446 1.00 44.53 98 GLN A N 1
ATOM 755 C CA . GLN A 1 98 ? -36.316 11.884 31.475 1.00 44.53 98 GLN A CA 1
ATOM 756 C C . GLN A 1 98 ? -35.007 11.750 30.689 1.00 44.53 98 GLN A C 1
ATOM 758 O O . GLN A 1 98 ? -34.050 12.490 30.885 1.00 44.53 98 GLN A O 1
ATOM 763 N N . GLY A 1 99 ? -34.935 10.714 29.856 1.00 56.41 99 GLY A N 1
ATOM 764 C CA . GLY A 1 99 ? -33.897 10.537 28.856 1.00 56.41 99 GLY A CA 1
ATOM 765 C C . GLY A 1 99 ? -34.235 11.359 27.608 1.00 56.41 99 GLY A C 1
ATOM 766 O O . GLY A 1 99 ? -35.417 11.532 27.295 1.00 56.41 99 GLY A O 1
ATOM 767 N N . PRO A 1 100 ? -33.232 11.893 26.896 1.00 45.75 100 PRO A N 1
ATOM 768 C CA . PRO A 1 100 ? -33.451 12.696 25.700 1.00 45.75 100 PRO A CA 1
ATOM 769 C C . PRO A 1 100 ? -34.071 11.849 24.574 1.00 45.75 100 PRO A C 1
ATOM 771 O O . PRO A 1 100 ? -33.365 11.151 23.859 1.00 45.75 100 PRO A O 1
ATOM 774 N N . GLY A 1 101 ? -35.394 11.954 24.417 1.00 55.94 101 GLY A N 1
ATOM 775 C CA . GLY A 1 101 ? -36.161 11.544 23.235 1.00 55.94 101 GLY A CA 1
ATOM 776 C C . GLY A 1 101 ? -36.347 10.032 23.006 1.00 55.94 101 GLY A C 1
ATOM 777 O O . GLY A 1 101 ? -35.635 9.209 23.580 1.00 55.94 101 GLY A O 1
ATOM 778 N N . PRO A 1 102 ? -37.321 9.642 22.156 1.00 59.44 102 PRO A N 1
ATOM 779 C CA . PRO A 1 102 ? -37.373 8.292 21.606 1.00 59.44 102 PRO A CA 1
ATOM 780 C C . PRO A 1 102 ? -36.074 8.039 20.831 1.00 59.44 102 PRO A C 1
ATOM 782 O O . PRO A 1 102 ? -35.713 8.818 19.948 1.00 59.44 102 PRO A O 1
ATOM 785 N N . GLY A 1 103 ? -35.343 6.987 21.205 1.00 62.19 103 GLY A N 1
ATOM 786 C CA . GLY A 1 103 ? -34.127 6.590 20.503 1.00 62.19 103 GLY A CA 1
ATOM 787 C C . GLY A 1 103 ? -34.439 6.358 19.027 1.00 62.19 103 GLY A C 1
ATOM 788 O O . GLY A 1 103 ? -35.395 5.661 18.704 1.00 62.19 103 GLY A O 1
ATOM 789 N N . GLY A 1 104 ? -33.674 6.984 18.135 1.00 61.19 104 GLY A N 1
ATOM 790 C CA . GLY A 1 104 ? -33.827 6.751 16.703 1.00 61.19 104 GLY A CA 1
ATOM 791 C C . GLY A 1 104 ? -33.461 5.309 16.347 1.00 61.19 104 GLY A C 1
ATOM 792 O O . GLY A 1 104 ? -32.423 4.814 16.780 1.00 61.19 104 GLY A O 1
ATOM 793 N N . ASP A 1 105 ? -34.279 4.663 15.516 1.00 64.12 105 ASP A N 1
ATOM 794 C CA . ASP A 1 105 ? -34.072 3.281 15.045 1.00 64.12 105 ASP A CA 1
ATOM 795 C C . ASP A 1 105 ? -32.948 3.144 14.002 1.00 64.12 105 ASP A C 1
ATOM 797 O O . ASP A 1 105 ? -32.661 2.051 13.509 1.00 64.12 105 ASP A O 1
ATOM 801 N N . GLN A 1 106 ? -32.301 4.250 13.630 1.00 61.44 106 GLN A N 1
ATOM 802 C CA . GLN A 1 106 ? -31.198 4.219 12.681 1.00 61.44 106 GLN A CA 1
ATOM 803 C C . GLN A 1 106 ? -29.894 3.856 13.398 1.00 61.44 106 GLN A C 1
ATOM 805 O O . GLN A 1 106 ? -29.573 4.441 14.440 1.00 61.44 106 GLN A O 1
ATOM 810 N N . PRO A 1 107 ? -29.097 2.918 12.856 1.00 60.03 107 PRO A N 1
ATOM 811 C CA . PRO A 1 107 ? -27.792 2.624 13.410 1.00 60.03 107 PRO A CA 1
ATOM 812 C C . PRO A 1 107 ? -26.921 3.879 13.308 1.00 60.03 107 PRO A C 1
ATOM 814 O O . PRO A 1 107 ? -26.425 4.212 12.239 1.00 60.03 107 PRO A O 1
ATOM 817 N N . GLY A 1 108 ? -26.723 4.574 14.433 1.00 56.69 108 GLY A N 1
ATOM 818 C CA . GLY A 1 108 ? -25.677 5.592 14.534 1.00 56.69 108 GLY A CA 1
ATOM 819 C C . GLY A 1 108 ? -24.342 4.965 14.134 1.00 56.69 108 GLY A C 1
ATOM 820 O O . GLY A 1 108 ? -24.007 3.891 14.647 1.00 56.69 108 GLY A O 1
ATOM 821 N N . ILE A 1 109 ? -23.659 5.581 13.173 1.00 59.19 109 ILE A N 1
ATOM 822 C CA . ILE A 1 109 ? -22.349 5.150 12.694 1.00 59.19 109 ILE A CA 1
ATOM 823 C C . ILE A 1 109 ? -21.333 5.967 13.481 1.00 59.19 109 ILE A C 1
ATOM 825 O O . ILE A 1 109 ? -21.139 7.149 13.207 1.00 59.19 109 ILE A O 1
ATOM 829 N N . ASP A 1 110 ? -20.729 5.346 14.489 1.00 56.25 110 ASP A N 1
ATOM 830 C CA . ASP A 1 110 ? -19.603 5.953 15.186 1.00 56.25 110 ASP A CA 1
ATOM 831 C C . ASP A 1 110 ? -18.375 5.793 14.286 1.00 56.25 110 ASP A C 1
ATOM 833 O O . ASP A 1 110 ? -17.929 4.674 14.013 1.00 56.25 110 ASP A O 1
ATOM 837 N N . TYR A 1 111 ? -17.877 6.913 13.768 1.00 62.06 111 TYR A N 1
ATOM 838 C CA . TYR A 1 111 ? -16.658 6.958 12.974 1.00 62.06 111 TYR A CA 1
ATOM 839 C C . TYR A 1 111 ? -15.471 7.149 13.911 1.00 62.06 111 TYR A C 1
ATOM 841 O O . TYR A 1 111 ? -15.386 8.152 14.618 1.00 62.06 111 TYR A O 1
ATOM 849 N N . TYR A 1 112 ? -14.548 6.192 13.921 1.00 58.88 112 TYR A N 1
ATOM 850 C CA . TYR A 1 112 ? -13.231 6.422 14.508 1.00 58.88 112 TYR A CA 1
ATOM 851 C C . TYR A 1 112 ? -12.330 7.045 13.451 1.00 58.88 112 TYR A C 1
ATOM 853 O O . TYR A 1 112 ? -12.303 6.584 12.314 1.00 58.88 112 TYR A O 1
ATOM 861 N N . GLU A 1 113 ? -11.587 8.077 13.824 1.00 65.88 113 GLU A N 1
ATOM 862 C CA . GLU A 1 113 ? -10.593 8.698 12.955 1.00 65.88 113 GLU A CA 1
ATOM 863 C C . GLU A 1 113 ? -9.238 8.045 13.233 1.00 65.88 113 GLU A C 1
ATOM 865 O O . GLU A 1 113 ? -8.761 8.050 14.369 1.00 65.88 113 GLU A O 1
ATOM 870 N N . THR A 1 114 ? -8.633 7.445 12.209 1.00 71.12 114 THR A N 1
ATOM 871 C CA . THR A 1 114 ? -7.240 6.978 12.273 1.00 71.12 114 THR A CA 1
ATOM 872 C C . THR A 1 114 ? -6.356 7.897 11.445 1.00 71.12 114 THR A C 1
ATOM 874 O O . THR A 1 114 ? -6.725 8.254 10.329 1.00 71.12 114 THR A O 1
ATOM 877 N N . ASP A 1 115 ? -5.196 8.242 11.996 1.00 74.88 115 ASP A N 1
ATOM 878 C CA . ASP A 1 115 ? -4.181 9.083 11.367 1.00 74.88 115 ASP A CA 1
ATOM 879 C C . ASP A 1 115 ? -3.239 8.226 10.508 1.00 74.88 115 ASP A C 1
ATOM 881 O O . ASP A 1 115 ? -2.556 7.343 11.031 1.00 74.88 115 ASP A O 1
ATOM 885 N N . ILE A 1 116 ? -3.203 8.478 9.196 1.00 76.94 116 ILE A N 1
ATOM 886 C CA . ILE A 1 116 ? -2.376 7.736 8.225 1.00 76.94 116 ILE A CA 1
ATOM 887 C C . ILE A 1 116 ? -1.630 8.722 7.336 1.00 76.94 116 ILE A C 1
ATOM 889 O O . ILE A 1 116 ? -2.165 9.776 6.990 1.00 76.94 116 ILE A O 1
ATOM 893 N N . THR A 1 117 ? -0.389 8.413 6.967 1.00 82.31 117 THR A N 1
ATOM 894 C CA . THR A 1 117 ? 0.373 9.266 6.049 1.00 82.31 117 THR A CA 1
ATOM 895 C C . THR A 1 117 ? -0.063 9.050 4.600 1.00 82.31 117 THR A C 1
ATOM 897 O O . THR A 1 117 ? -0.514 7.972 4.211 1.00 82.31 117 THR A O 1
ATOM 900 N N . LEU A 1 118 ? 0.114 10.075 3.764 1.00 79.06 118 LEU A N 1
ATOM 901 C CA . LEU A 1 118 ? -0.157 9.969 2.327 1.00 79.06 118 LEU A CA 1
ATOM 902 C C . LEU A 1 118 ? 0.667 8.855 1.651 1.00 79.06 118 LEU A C 1
ATOM 904 O O . LEU A 1 118 ? 0.174 8.184 0.749 1.00 79.06 118 LEU A O 1
ATOM 908 N N . GLU A 1 119 ? 1.913 8.655 2.080 1.00 80.31 119 GLU A N 1
ATOM 909 C CA . GLU A 1 119 ? 2.804 7.626 1.529 1.00 80.31 119 GLU A CA 1
ATOM 910 C C . GLU A 1 119 ? 2.291 6.209 1.822 1.00 80.31 119 GLU A C 1
ATOM 912 O O . GLU A 1 119 ? 2.192 5.397 0.905 1.00 80.31 119 GLU A O 1
ATOM 917 N N . GLU A 1 120 ? 1.851 5.942 3.057 1.00 80.31 120 GLU A N 1
ATOM 918 C CA . GLU A 1 120 ? 1.265 4.650 3.437 1.00 80.31 120 GLU A CA 1
ATOM 919 C C . GLU A 1 120 ? -0.030 4.364 2.660 1.00 80.31 120 GLU A C 1
ATOM 921 O O . GLU A 1 120 ? -0.275 3.231 2.243 1.00 80.31 120 GLU A O 1
ATOM 926 N N . LEU A 1 121 ? -0.840 5.396 2.399 1.00 81.00 121 LEU A N 1
ATOM 927 C CA . LEU A 1 121 ? -2.041 5.265 1.574 1.00 81.00 121 LEU A CA 1
ATOM 928 C C . LEU A 1 121 ? -1.698 4.880 0.124 1.00 81.00 121 LEU A C 1
ATOM 930 O O . LEU A 1 121 ? -2.325 3.991 -0.448 1.00 81.00 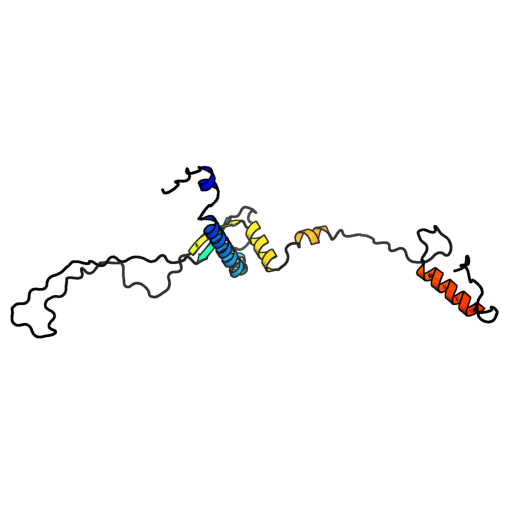121 LEU A O 1
ATOM 934 N N . ILE A 1 122 ? -0.688 5.513 -0.474 1.00 80.88 122 ILE A N 1
ATOM 935 C CA . ILE A 1 122 ? -0.249 5.210 -1.845 1.00 80.88 122 ILE A CA 1
ATOM 936 C C . ILE A 1 122 ? 0.323 3.789 -1.940 1.00 80.88 122 ILE A C 1
ATOM 938 O O . ILE A 1 122 ? 0.018 3.070 -2.893 1.00 80.88 122 ILE A O 1
ATOM 942 N N . GLU A 1 123 ? 1.109 3.355 -0.954 1.00 83.12 123 GLU A N 1
ATOM 943 C CA . GLU A 1 123 ? 1.611 1.978 -0.892 1.00 83.12 123 GLU A CA 1
ATOM 944 C C . GLU A 1 123 ? 0.470 0.958 -0.823 1.00 83.12 123 GLU A C 1
ATOM 946 O O . GLU A 1 123 ? 0.494 -0.036 -1.550 1.00 83.12 123 GLU A O 1
ATOM 951 N N . LEU A 1 124 ? -0.554 1.219 -0.002 1.00 82.50 124 LEU A N 1
ATOM 952 C CA . LEU A 1 124 ? -1.747 0.372 0.083 1.00 82.50 124 LEU A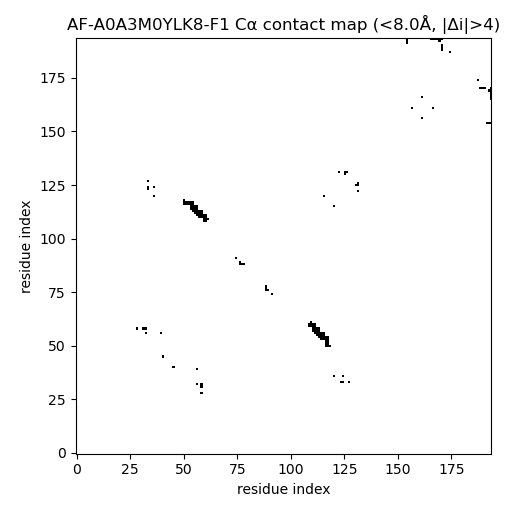 CA 1
ATOM 953 C C . LEU A 1 124 ? -2.496 0.290 -1.253 1.00 82.50 124 LEU A C 1
ATOM 955 O O . LEU A 1 124 ? -2.957 -0.788 -1.624 1.00 82.50 124 LEU A O 1
ATOM 959 N N . MET A 1 125 ? -2.582 1.397 -1.994 1.00 82.19 125 MET A N 1
ATOM 960 C CA . MET A 1 125 ? -3.191 1.425 -3.327 1.00 82.19 125 MET A CA 1
ATOM 961 C C . MET A 1 125 ? -2.387 0.591 -4.334 1.00 82.19 125 MET A C 1
ATOM 963 O O . MET A 1 125 ? -2.960 -0.167 -5.114 1.00 82.19 125 MET A O 1
ATOM 967 N N . PHE A 1 126 ? -1.057 0.707 -4.334 1.00 84.56 126 PHE A N 1
ATOM 968 C CA . PHE A 1 126 ? -0.219 -0.110 -5.214 1.00 84.56 126 PHE A CA 1
ATOM 969 C C . PHE A 1 126 ? -0.248 -1.592 -4.843 1.00 84.56 126 PHE A C 1
ATOM 971 O O . PHE A 1 126 ? -0.194 -2.429 -5.743 1.00 84.56 126 PHE A O 1
ATOM 978 N N . GLU A 1 127 ? -0.349 -1.923 -3.553 1.00 83.12 127 GLU A N 1
ATOM 979 C CA . GLU A 1 127 ? -0.546 -3.298 -3.089 1.00 83.12 127 GLU A CA 1
ATOM 980 C C . GLU A 1 127 ? -1.861 -3.878 -3.635 1.00 83.12 127 GLU A C 1
ATOM 982 O O . GLU A 1 127 ? -1.858 -4.998 -4.142 1.00 83.12 127 GLU A O 1
ATOM 987 N N . ASP A 1 128 ? -2.950 -3.104 -3.603 1.00 81.94 128 ASP A N 1
ATOM 988 C CA . ASP A 1 128 ? -4.267 -3.520 -4.109 1.00 81.94 128 ASP A CA 1
ATOM 989 C C . ASP A 1 128 ? -4.290 -3.720 -5.636 1.00 81.94 128 ASP A C 1
ATOM 991 O O . ASP A 1 128 ? -4.896 -4.659 -6.144 1.00 81.94 128 ASP A O 1
ATOM 995 N N . LEU A 1 129 ? -3.552 -2.889 -6.378 1.00 84.31 129 LEU A N 1
ATOM 996 C CA . LEU A 1 129 ? -3.398 -3.016 -7.832 1.00 84.31 129 LEU A CA 1
ATOM 997 C C . LEU A 1 129 ? -2.366 -4.075 -8.261 1.00 84.31 129 LEU A C 1
ATOM 999 O O . LEU A 1 129 ? -2.087 -4.193 -9.454 1.00 84.31 129 LEU A O 1
ATOM 1003 N N . GLU A 1 130 ? -1.773 -4.817 -7.320 1.00 82.12 130 GLU A N 1
ATOM 1004 C CA . GLU A 1 130 ? -0.678 -5.767 -7.565 1.00 82.12 130 GLU A CA 1
ATOM 1005 C C . GLU A 1 130 ? 0.550 -5.123 -8.255 1.00 82.12 130 GLU A C 1
ATOM 1007 O O . GLU A 1 130 ? 1.269 -5.757 -9.033 1.00 82.12 130 GLU A O 1
ATOM 1012 N N . LEU A 1 131 ? 0.836 -3.849 -7.954 1.00 84.25 131 LEU A N 1
ATOM 1013 C CA . LEU A 1 131 ? 1.935 -3.058 -8.528 1.00 84.25 131 LEU A CA 1
ATOM 1014 C C . LEU A 1 131 ? 3.053 -2.692 -7.521 1.00 84.25 131 LEU A C 1
ATOM 1016 O O . LEU A 1 131 ? 3.510 -1.546 -7.518 1.00 84.25 131 LEU A O 1
ATOM 1020 N N . PRO A 1 132 ? 3.590 -3.626 -6.709 1.00 75.38 132 PRO A N 1
ATOM 1021 C CA . PRO A 1 132 ? 4.563 -3.287 -5.664 1.00 75.38 132 PRO A CA 1
ATOM 1022 C C . PRO A 1 132 ? 5.927 -2.831 -6.210 1.00 75.38 132 PRO A C 1
ATOM 1024 O O . PRO A 1 132 ? 6.645 -2.077 -5.563 1.00 75.38 132 PRO A O 1
ATOM 1027 N N . ASP A 1 133 ? 6.311 -3.279 -7.409 1.00 77.06 133 ASP A N 1
ATOM 1028 C CA . ASP A 1 133 ? 7.621 -2.992 -8.011 1.00 77.06 133 ASP A CA 1
ATOM 1029 C C . ASP A 1 133 ? 7.565 -1.887 -9.090 1.00 77.06 133 ASP A C 1
ATOM 1031 O O . ASP A 1 133 ? 8.501 -1.754 -9.889 1.00 77.06 133 ASP A O 1
ATOM 1035 N N . LEU A 1 134 ? 6.484 -1.096 -9.159 1.00 75.38 134 LEU A N 1
ATOM 1036 C CA . LEU A 1 134 ? 6.311 -0.075 -10.202 1.00 75.38 134 LEU A CA 1
ATOM 1037 C C . LEU A 1 134 ? 7.478 0.928 -10.223 1.00 75.38 134 LEU A C 1
ATOM 1039 O O . LEU A 1 134 ? 8.039 1.204 -11.286 1.00 75.38 134 LEU A O 1
ATOM 1043 N N . GLU A 1 135 ? 7.915 1.390 -9.049 1.00 68.19 135 GLU A N 1
ATOM 1044 C CA . GLU A 1 135 ? 9.061 2.296 -8.914 1.00 68.19 135 GLU A CA 1
ATOM 1045 C C . GLU A 1 135 ? 10.351 1.678 -9.466 1.00 68.19 135 GLU A C 1
ATOM 1047 O O . GLU A 1 135 ? 11.122 2.317 -10.179 1.00 68.19 135 GLU A O 1
ATOM 1052 N N . ARG A 1 136 ? 10.569 0.383 -9.213 1.00 70.19 136 ARG A N 1
ATOM 1053 C CA . ARG A 1 136 ? 11.761 -0.336 -9.683 1.00 70.19 136 ARG A CA 1
ATOM 1054 C C . ARG A 1 136 ? 11.774 -0.514 -11.194 1.00 70.19 136 ARG A C 1
ATOM 1056 O O . ARG A 1 136 ? 12.851 -0.588 -11.791 1.00 70.19 136 ARG A O 1
ATOM 1063 N N . LYS A 1 137 ? 10.599 -0.600 -11.821 1.00 67.88 137 LYS A N 1
ATOM 1064 C CA . LYS A 1 137 ? 10.479 -0.697 -13.278 1.00 67.88 137 LYS A CA 1
ATOM 1065 C C . LYS A 1 137 ? 10.956 0.585 -13.961 1.00 67.88 137 LYS A C 1
ATOM 1067 O O . LYS A 1 137 ? 11.701 0.478 -14.933 1.00 67.88 137 LYS A O 1
ATOM 1072 N N . ALA A 1 138 ? 10.629 1.757 -13.411 1.00 64.50 138 ALA A N 1
ATOM 1073 C CA . ALA A 1 138 ? 11.094 3.043 -13.938 1.00 64.50 138 ALA A CA 1
ATOM 1074 C C . ALA A 1 138 ? 12.632 3.126 -13.989 1.00 64.50 138 ALA A C 1
ATOM 1076 O O . ALA A 1 138 ? 13.198 3.598 -14.970 1.00 64.50 138 ALA A O 1
ATOM 1077 N N . PHE A 1 139 ? 13.324 2.577 -12.984 1.00 64.62 139 PHE A N 1
ATOM 1078 C CA . PHE A 1 139 ? 14.793 2.542 -12.953 1.00 64.62 139 PHE A CA 1
ATOM 1079 C C . PHE A 1 139 ? 15.427 1.448 -13.832 1.00 64.62 139 PHE A C 1
ATOM 1081 O O . PHE A 1 139 ? 16.613 1.536 -14.153 1.00 64.62 139 PHE A O 1
ATOM 1088 N N . ARG A 1 140 ? 14.679 0.405 -14.231 1.00 61.66 140 ARG A N 1
ATOM 1089 C CA . ARG A 1 140 ? 15.175 -0.637 -15.159 1.00 61.66 140 ARG A CA 1
ATOM 1090 C C . ARG A 1 140 ? 15.173 -0.191 -16.612 1.00 61.66 140 ARG A C 1
ATOM 1092 O O . ARG A 1 140 ? 15.928 -0.749 -17.410 1.00 61.66 140 ARG A O 1
ATOM 1099 N N . GLU A 1 141 ? 14.353 0.789 -16.964 1.00 60.44 141 GLU A N 1
ATOM 1100 C CA . GLU A 1 141 ? 14.338 1.375 -18.300 1.00 60.44 141 GLU A CA 1
ATOM 1101 C C . GLU A 1 141 ? 15.490 2.377 -18.451 1.00 60.44 141 GLU A C 1
ATOM 1103 O O . GLU A 1 141 ? 15.308 3.580 -18.602 1.00 60.44 141 GLU A O 1
ATOM 1108 N N . VAL A 1 142 ? 16.726 1.870 -18.447 1.00 64.50 142 VAL A N 1
ATOM 1109 C CA . VAL A 1 142 ? 17.852 2.641 -18.977 1.00 64.50 142 VAL A CA 1
ATOM 1110 C C . VAL A 1 142 ? 17.649 2.727 -20.487 1.00 64.50 142 VAL A C 1
ATOM 1112 O O . VAL A 1 142 ? 17.871 1.755 -21.215 1.00 64.50 142 VAL A O 1
ATOM 1115 N N . MET A 1 143 ? 17.192 3.887 -20.956 1.00 60.75 143 MET A N 1
ATOM 1116 C CA . MET A 1 143 ? 17.080 4.223 -22.374 1.00 60.75 143 MET A CA 1
ATOM 1117 C C . MET A 1 143 ? 18.453 4.084 -23.045 1.00 60.75 143 MET A C 1
ATOM 1119 O O . MET A 1 143 ? 19.299 4.970 -22.995 1.00 60.75 143 MET A O 1
ATOM 1123 N N . SER A 1 144 ? 18.703 2.929 -23.658 1.00 63.06 144 SER A N 1
ATOM 1124 C CA . SER A 1 144 ? 19.881 2.705 -24.489 1.00 63.06 144 SER A CA 1
ATOM 1125 C C . SER A 1 144 ? 19.677 3.436 -25.814 1.00 63.06 144 SER A C 1
ATOM 1127 O O . SER A 1 144 ? 18.911 2.980 -26.660 1.00 63.06 144 SER A O 1
ATOM 1129 N N . GLU A 1 145 ? 20.376 4.556 -26.011 1.00 66.94 145 GLU A N 1
ATOM 1130 C CA . GLU A 1 145 ? 20.304 5.341 -27.255 1.00 66.94 145 GLU A CA 1
ATOM 1131 C C . GLU A 1 145 ? 20.670 4.507 -28.496 1.00 66.94 145 GLU A C 1
ATOM 1133 O O . GLU A 1 145 ? 20.157 4.734 -29.593 1.00 66.94 145 GLU A O 1
ATOM 1138 N N . ARG A 1 146 ? 21.542 3.500 -28.335 1.00 68.38 146 ARG A N 1
ATOM 1139 C CA . ARG A 1 146 ? 21.894 2.532 -29.380 1.00 68.38 146 ARG A CA 1
ATOM 1140 C C . ARG A 1 146 ? 22.195 1.156 -28.802 1.00 68.38 146 ARG A C 1
ATOM 1142 O O . ARG A 1 146 ? 23.172 0.971 -28.080 1.00 68.38 146 ARG A O 1
ATOM 1149 N N . SER A 1 147 ? 21.442 0.158 -29.260 1.00 71.44 147 SER A N 1
ATOM 1150 C CA . SER A 1 147 ? 21.796 -1.253 -29.103 1.00 71.44 147 SER A CA 1
ATOM 1151 C C . SER A 1 147 ? 22.372 -1.799 -30.416 1.00 71.44 147 SER A C 1
ATOM 1153 O O . SER A 1 147 ? 21.689 -1.917 -31.433 1.00 71.44 147 SER A O 1
ATOM 1155 N N . ALA A 1 148 ? 23.664 -2.131 -30.423 1.00 73.00 148 ALA A N 1
ATOM 1156 C CA . ALA A 1 148 ? 24.303 -2.777 -31.565 1.00 73.00 148 ALA A CA 1
ATOM 1157 C C . ALA A 1 148 ? 24.321 -4.297 -31.356 1.00 73.00 148 ALA A C 1
ATOM 1159 O O . ALA A 1 148 ? 25.121 -4.828 -30.586 1.00 73.00 148 ALA A O 1
ATOM 1160 N N . LYS A 1 149 ? 23.451 -5.026 -32.062 1.00 73.19 149 LYS A N 1
ATOM 1161 C CA . LYS A 1 149 ? 23.531 -6.493 -32.137 1.00 73.19 149 LYS A CA 1
ATOM 1162 C C . LYS A 1 149 ? 24.517 -6.875 -33.239 1.00 73.19 149 LYS A C 1
ATOM 1164 O O . LYS A 1 149 ? 24.327 -6.492 -34.393 1.00 73.19 149 LYS A O 1
ATOM 1169 N N . ARG A 1 150 ? 25.566 -7.637 -32.905 1.00 70.75 150 ARG A N 1
ATOM 1170 C CA . ARG A 1 150 ? 26.500 -8.175 -33.909 1.00 70.75 150 ARG A CA 1
ATOM 1171 C C . ARG A 1 150 ? 25.724 -9.079 -34.871 1.00 70.75 150 ARG A C 1
ATOM 1173 O O . ARG A 1 150 ? 25.142 -10.072 -34.446 1.00 70.75 150 ARG A O 1
ATOM 1180 N N . LYS A 1 151 ? 25.706 -8.719 -36.155 1.00 78.62 151 LYS A N 1
ATOM 1181 C CA . LYS A 1 151 ? 25.126 -9.523 -37.238 1.00 78.62 151 LYS A CA 1
ATOM 1182 C C . LYS A 1 151 ? 26.240 -10.046 -38.143 1.00 78.62 151 LYS A C 1
ATOM 1184 O O . LYS A 1 151 ? 27.237 -9.362 -38.361 1.00 78.62 151 LYS A O 1
ATOM 1189 N N . GLY A 1 152 ? 26.029 -11.234 -38.700 1.00 83.69 152 GLY A N 1
ATOM 1190 C CA . GLY A 1 152 ? 26.939 -11.860 -39.656 1.00 83.69 152 GLY A CA 1
ATOM 1191 C C . GLY A 1 152 ? 27.860 -12.907 -39.037 1.00 83.69 152 GLY A C 1
ATOM 1192 O O . GLY A 1 152 ? 28.049 -12.975 -37.825 1.00 83.69 152 GLY A O 1
ATOM 1193 N N . TYR A 1 153 ? 28.428 -13.733 -39.909 1.00 83.56 153 TYR A N 1
ATOM 1194 C CA . TYR A 1 153 ? 29.326 -14.824 -39.551 1.00 83.56 153 TYR A CA 1
ATOM 1195 C C . TYR A 1 153 ? 30.631 -14.661 -40.320 1.00 83.56 153 TYR A C 1
ATOM 1197 O O . TYR A 1 153 ? 30.628 -14.267 -41.486 1.00 83.56 153 TYR A O 1
ATOM 1205 N N . ARG A 1 154 ? 31.750 -14.981 -39.674 1.00 84.88 154 ARG A N 1
ATOM 1206 C CA . ARG A 1 154 ? 33.069 -15.036 -40.310 1.00 84.88 154 ARG A CA 1
ATOM 1207 C C . ARG A 1 154 ? 33.576 -16.469 -40.224 1.00 84.88 154 ARG A C 1
ATOM 1209 O O . ARG A 1 154 ? 33.411 -17.103 -39.190 1.00 84.88 154 ARG A O 1
ATOM 1216 N N . ARG A 1 155 ? 34.197 -16.963 -41.298 1.00 82.38 155 ARG A N 1
ATOM 1217 C CA . ARG A 1 155 ? 34.771 -18.323 -41.343 1.00 82.38 155 ARG A CA 1
ATOM 1218 C C . ARG A 1 155 ? 36.007 -18.479 -40.451 1.00 82.38 155 ARG A C 1
ATOM 1220 O O . ARG A 1 155 ? 36.329 -19.581 -40.039 1.00 82.38 155 ARG A O 1
ATOM 1227 N N . LYS A 1 156 ? 36.705 -17.377 -40.156 1.00 84.62 156 LYS A N 1
ATOM 1228 C CA . LYS A 1 156 ? 37.927 -17.358 -39.342 1.00 84.62 156 LYS A CA 1
ATOM 1229 C C . LYS A 1 156 ? 37.752 -16.427 -38.145 1.00 84.62 156 LYS A C 1
ATOM 1231 O O . LYS A 1 156 ? 37.211 -15.328 -38.290 1.00 84.62 156 LYS A O 1
ATOM 1236 N N . GLY A 1 157 ? 38.228 -16.858 -36.980 1.00 88.00 157 GLY A N 1
ATOM 1237 C CA . GLY A 1 157 ? 38.193 -16.084 -35.743 1.00 88.00 157 GLY A CA 1
ATOM 1238 C C . GLY A 1 157 ? 38.612 -16.905 -34.518 1.00 88.00 157 GLY A C 1
ATOM 1239 O O . GLY A 1 157 ? 38.950 -18.080 -34.657 1.00 88.00 157 GLY A O 1
ATOM 1240 N N . PRO A 1 158 ? 38.590 -16.300 -33.318 1.00 89.50 158 PRO A N 1
ATOM 1241 C CA . PRO A 1 158 ? 38.890 -16.999 -32.070 1.00 89.50 158 PRO A CA 1
ATOM 1242 C C . PRO A 1 158 ? 37.884 -18.123 -31.791 1.00 89.50 158 PRO A C 1
ATOM 1244 O O . PRO A 1 158 ? 36.679 -17.926 -31.963 1.00 89.50 158 PRO A O 1
ATOM 1247 N N . HIS A 1 159 ? 38.352 -19.264 -31.273 1.00 83.81 159 HIS A N 1
ATOM 1248 C CA . HIS A 1 159 ? 37.508 -20.433 -30.975 1.00 83.81 159 HIS A CA 1
ATOM 1249 C C . HIS A 1 159 ? 36.341 -20.140 -30.012 1.00 83.81 159 HIS A C 1
ATOM 1251 O O . HIS A 1 159 ? 35.313 -20.808 -30.074 1.00 83.81 159 HIS A O 1
ATOM 1257 N N . VAL A 1 160 ? 36.466 -19.116 -29.161 1.00 90.75 160 VAL A N 1
ATOM 1258 C CA . VAL A 1 160 ? 35.426 -18.698 -28.203 1.00 90.75 160 VAL A CA 1
ATOM 1259 C C . VAL A 1 160 ? 34.159 -18.192 -28.906 1.00 90.75 160 VAL A C 1
ATOM 1261 O O . VAL A 1 160 ? 33.059 -18.358 -28.390 1.00 90.75 160 VAL A O 1
ATOM 1264 N N . HIS A 1 161 ? 34.292 -17.610 -30.101 1.00 86.62 161 HIS A N 1
ATOM 1265 C CA . HIS A 1 161 ? 33.167 -17.091 -30.886 1.00 86.62 161 HIS A CA 1
ATOM 1266 C C . HIS A 1 161 ? 32.669 -18.085 -31.951 1.00 86.62 161 HIS A C 1
ATOM 1268 O O . HIS A 1 161 ? 31.946 -17.690 -32.866 1.00 86.62 161 HIS A O 1
ATOM 1274 N N . LEU A 1 162 ? 33.068 -19.360 -31.869 1.00 87.62 162 LEU A N 1
ATOM 1275 C CA . LEU A 1 162 ? 32.660 -20.385 -32.825 1.00 87.62 162 LEU A CA 1
ATOM 1276 C C . LEU A 1 162 ? 31.170 -20.718 -32.668 1.00 87.62 162 LEU A C 1
ATOM 1278 O O . LEU A 1 162 ? 30.728 -21.194 -31.618 1.00 87.62 162 LEU A O 1
ATOM 1282 N N . ASP A 1 163 ? 30.404 -20.553 -33.746 1.00 90.06 163 ASP A N 1
ATOM 1283 C CA . ASP A 1 163 ? 29.028 -21.043 -33.811 1.00 90.06 163 ASP A CA 1
ATOM 1284 C C . ASP A 1 163 ? 29.024 -22.561 -34.044 1.00 90.06 163 ASP A C 1
ATOM 1286 O O . ASP A 1 163 ? 29.032 -23.056 -35.175 1.00 90.06 163 ASP A O 1
ATOM 1290 N N . LYS A 1 164 ? 28.993 -23.309 -32.936 1.00 90.88 164 LYS A N 1
ATOM 1291 C CA . LYS A 1 164 ? 29.004 -24.779 -32.933 1.00 90.88 164 LYS A CA 1
ATOM 1292 C C . LYS A 1 164 ? 27.879 -25.379 -33.780 1.00 90.88 164 LYS A C 1
ATOM 1294 O O . LYS A 1 164 ? 28.085 -26.414 -34.412 1.00 90.88 164 LYS A O 1
ATOM 1299 N N . LYS A 1 165 ? 26.696 -24.751 -33.800 1.00 93.31 165 LYS A N 1
ATOM 1300 C CA . LYS A 1 165 ? 25.536 -25.264 -34.544 1.00 93.31 165 LYS A CA 1
ATOM 1301 C C . LYS A 1 165 ? 25.766 -25.128 -36.043 1.00 93.31 165 LYS A C 1
ATOM 1303 O O . LYS A 1 165 ? 25.545 -26.084 -36.785 1.00 93.31 165 LYS A O 1
ATOM 1308 N N . ARG A 1 166 ? 26.240 -23.960 -36.483 1.00 89.56 166 ARG A N 1
ATOM 1309 C CA . ARG A 1 166 ? 26.501 -23.693 -37.900 1.00 89.56 166 ARG A CA 1
ATOM 1310 C C . ARG A 1 166 ? 27.617 -24.585 -38.447 1.00 89.56 166 ARG A C 1
ATOM 1312 O O . ARG A 1 166 ? 27.402 -25.228 -39.468 1.00 89.56 166 ARG A O 1
ATOM 1319 N N . THR A 1 167 ? 28.736 -24.699 -37.732 1.00 91.75 167 THR A N 1
ATOM 1320 C CA . THR A 1 167 ? 29.866 -25.560 -38.129 1.00 91.75 167 THR A CA 1
ATOM 1321 C C . THR A 1 167 ? 29.471 -27.040 -38.186 1.00 91.75 167 THR A C 1
ATOM 1323 O O . THR A 1 167 ? 29.815 -27.750 -39.131 1.00 91.75 167 THR A O 1
ATOM 1326 N N . ALA A 1 168 ? 28.668 -27.526 -37.230 1.00 92.25 168 ALA A N 1
ATOM 1327 C CA . ALA A 1 168 ? 28.138 -28.890 -37.286 1.00 92.25 168 ALA A CA 1
ATOM 1328 C C . ALA A 1 168 ? 27.244 -29.121 -38.517 1.00 92.25 168 ALA A C 1
ATOM 1330 O O . ALA A 1 168 ? 27.338 -30.171 -39.156 1.00 92.25 168 ALA A O 1
ATOM 1331 N N . LEU A 1 169 ? 26.412 -28.138 -38.874 1.00 93.38 169 LEU A N 1
ATOM 1332 C CA . LEU A 1 169 ? 25.541 -28.211 -40.045 1.00 93.38 169 LEU A CA 1
ATOM 1333 C C . LEU A 1 169 ? 26.338 -28.211 -41.357 1.00 93.38 169 LEU A C 1
ATOM 1335 O O . LEU A 1 169 ? 26.031 -29.009 -42.242 1.00 93.38 169 LEU A O 1
ATOM 1339 N N . SER A 1 170 ? 27.368 -27.368 -41.483 1.00 91.75 170 SER A N 1
ATOM 1340 C CA . SER A 1 170 ? 28.269 -27.368 -42.644 1.00 91.75 170 SER A CA 1
ATOM 1341 C C . SER A 1 170 ? 28.944 -28.728 -42.825 1.00 91.75 170 SER A C 1
ATOM 1343 O O . SER A 1 170 ? 28.906 -29.286 -43.922 1.00 91.75 170 SER A O 1
ATOM 1345 N N . ARG A 1 171 ? 29.442 -29.329 -41.732 1.00 90.88 171 ARG A N 1
ATOM 1346 C CA . ARG A 1 171 ? 30.041 -30.671 -41.759 1.00 90.88 171 ARG A CA 1
ATOM 1347 C C . ARG A 1 171 ? 29.060 -31.728 -42.264 1.00 90.88 171 ARG A C 1
ATOM 1349 O O . ARG A 1 171 ? 29.433 -32.571 -43.074 1.00 90.88 171 ARG A O 1
ATOM 1356 N N . ILE A 1 172 ? 27.809 -31.700 -41.796 1.00 90.25 172 ILE A N 1
ATOM 1357 C CA . ILE A 1 172 ? 26.772 -32.647 -42.239 1.00 90.25 172 ILE A CA 1
ATOM 1358 C C . ILE A 1 172 ? 26.467 -32.452 -43.726 1.00 90.25 172 ILE A C 1
ATOM 1360 O O . ILE A 1 172 ? 26.404 -33.432 -44.462 1.00 90.25 172 ILE A O 1
ATOM 1364 N N . ARG A 1 173 ? 26.334 -31.203 -44.189 1.00 90.62 173 ARG A N 1
ATOM 1365 C CA . ARG A 1 173 ? 26.132 -30.896 -45.615 1.00 90.62 173 ARG A CA 1
ATOM 1366 C C . ARG A 1 173 ? 27.279 -31.425 -46.469 1.00 90.62 173 ARG A C 1
ATOM 1368 O O . ARG A 1 173 ? 27.022 -32.049 -47.492 1.00 90.62 173 ARG A O 1
ATOM 1375 N N . ARG A 1 174 ? 28.523 -31.240 -46.020 1.00 89.12 174 ARG A N 1
ATOM 1376 C CA . ARG A 1 174 ? 29.714 -31.761 -46.699 1.00 89.12 174 ARG A CA 1
ATOM 1377 C C . ARG A 1 174 ? 29.720 -33.290 -46.721 1.00 89.12 174 ARG A C 1
ATOM 1379 O O . ARG A 1 174 ? 29.944 -33.858 -47.779 1.00 89.12 174 ARG A O 1
ATOM 1386 N N . LYS A 1 175 ? 29.380 -33.942 -45.601 1.00 86.12 175 LYS A N 1
ATOM 1387 C CA . LYS A 1 175 ? 29.249 -35.408 -45.513 1.00 86.12 175 LYS A CA 1
ATOM 1388 C C . LYS A 1 175 ? 28.196 -35.953 -46.484 1.00 86.12 175 LYS A C 1
ATOM 1390 O O . LYS A 1 175 ? 28.413 -36.990 -47.099 1.00 86.12 175 LYS A O 1
ATOM 1395 N N . LEU A 1 176 ? 27.051 -35.277 -46.603 1.00 86.25 176 LEU A N 1
ATOM 1396 C CA . LEU A 1 176 ? 25.986 -35.664 -47.531 1.00 86.25 176 LEU A CA 1
ATOM 1397 C C . LEU A 1 176 ? 26.405 -35.460 -48.991 1.00 86.25 176 LEU A C 1
ATOM 1399 O O . LEU A 1 176 ? 26.139 -36.329 -49.811 1.00 86.25 176 LEU A O 1
ATOM 1403 N N . ALA A 1 177 ? 27.096 -34.359 -49.301 1.00 86.38 177 ALA A N 1
ATOM 1404 C CA . ALA A 1 177 ? 27.633 -34.107 -50.637 1.00 86.38 177 ALA A CA 1
ATOM 1405 C C . ALA A 1 177 ? 28.712 -35.131 -51.033 1.00 86.38 177 ALA A C 1
ATOM 1407 O O . ALA A 1 177 ? 28.743 -35.572 -52.174 1.00 86.38 177 ALA A O 1
ATOM 1408 N N . SER A 1 178 ? 29.551 -35.562 -50.085 1.00 81.06 178 SER A N 1
ATOM 1409 C CA . SER A 1 178 ? 30.593 -36.573 -50.310 1.00 81.06 178 SER A CA 1
ATOM 1410 C C . SER A 1 178 ? 30.087 -38.019 -50.254 1.00 81.06 178 SER A C 1
ATOM 1412 O O . SER A 1 178 ? 30.888 -38.947 -50.325 1.00 81.06 178 SER A O 1
ATOM 1414 N N . ARG A 1 179 ? 28.778 -38.247 -50.063 1.00 67.81 179 ARG A N 1
ATOM 1415 C CA . ARG A 1 179 ? 28.206 -39.590 -49.857 1.00 67.81 179 ARG A CA 1
ATOM 1416 C C . ARG A 1 179 ? 28.348 -40.501 -51.085 1.00 67.81 179 ARG A C 1
ATOM 1418 O O . ARG A 1 179 ? 28.187 -41.706 -50.949 1.00 67.81 179 ARG A O 1
ATOM 1425 N N . HIS A 1 180 ? 28.679 -39.949 -52.253 1.00 61.31 180 HIS A N 1
ATOM 1426 C CA . HIS A 1 180 ? 28.928 -40.739 -53.457 1.00 61.31 180 HIS A CA 1
ATOM 1427 C C . HIS A 1 180 ? 30.307 -41.430 -53.473 1.00 61.31 180 HIS A C 1
ATOM 1429 O O . HIS A 1 180 ? 30.442 -42.455 -54.136 1.00 61.31 180 HIS A O 1
ATOM 1435 N N . ASP A 1 181 ? 31.282 -40.920 -52.707 1.00 58.56 181 ASP A N 1
ATOM 1436 C CA . ASP A 1 181 ? 32.701 -41.310 -52.799 1.00 58.56 181 ASP A CA 1
ATOM 1437 C C . ASP A 1 181 ? 33.244 -42.029 -51.546 1.00 58.56 181 ASP A C 1
ATOM 1439 O O . ASP A 1 181 ? 34.420 -42.405 -51.497 1.00 58.56 181 ASP A O 1
ATOM 1443 N N . HIS A 1 182 ? 32.440 -42.202 -50.490 1.00 55.28 182 HIS A N 1
ATOM 1444 C CA . HIS A 1 182 ? 32.939 -42.661 -49.188 1.00 55.28 182 HIS A CA 1
ATOM 1445 C C . HIS A 1 182 ? 32.112 -43.799 -48.574 1.00 55.28 182 HIS A C 1
ATOM 1447 O O . HIS A 1 182 ? 30.923 -43.642 -48.307 1.00 55.28 182 HIS A O 1
ATOM 1453 N N . GLU A 1 183 ? 32.796 -44.916 -48.291 1.00 58.09 183 GLU A N 1
ATOM 1454 C CA . GLU A 1 183 ? 32.323 -46.040 -47.468 1.00 58.09 183 GLU A CA 1
ATOM 1455 C C . GLU A 1 183 ? 31.791 -45.534 -46.115 1.00 58.09 183 GLU A C 1
ATOM 1457 O O . GLU A 1 183 ? 32.418 -44.683 -45.471 1.00 58.09 183 GLU A O 1
ATOM 1462 N N . GLU A 1 184 ? 30.637 -46.053 -45.679 1.00 60.09 184 GLU A N 1
ATOM 1463 C CA . GLU A 1 184 ? 29.844 -45.514 -44.561 1.00 60.09 184 GLU A CA 1
ATOM 1464 C C . GLU A 1 184 ? 30.570 -45.513 -43.191 1.00 60.09 184 GLU A C 1
ATOM 1466 O O . GLU A 1 184 ? 30.155 -44.784 -42.286 1.00 60.09 184 GLU A O 1
ATOM 1471 N N . ASP A 1 185 ? 31.716 -46.199 -43.076 1.00 61.09 185 ASP A N 1
ATOM 1472 C CA . ASP A 1 185 ? 32.468 -46.412 -41.829 1.00 61.09 185 ASP A CA 1
ATOM 1473 C C . ASP A 1 185 ? 33.698 -45.505 -41.612 1.00 61.09 185 ASP A C 1
ATOM 1475 O O . ASP A 1 185 ? 34.390 -45.615 -40.594 1.00 61.09 185 ASP A O 1
ATOM 1479 N N . ARG A 1 186 ? 34.000 -44.558 -42.513 1.00 73.69 186 ARG A N 1
ATOM 1480 C CA . ARG A 1 186 ? 35.168 -43.669 -42.330 1.00 73.69 186 ARG A CA 1
ATOM 1481 C C . ARG A 1 186 ? 34.847 -42.430 -41.482 1.00 73.69 186 ARG A C 1
ATOM 1483 O O . ARG A 1 186 ? 33.845 -41.735 -41.671 1.00 73.69 186 ARG A O 1
ATOM 1490 N N . ARG A 1 187 ? 35.747 -42.096 -40.545 1.00 78.44 187 ARG A N 1
ATOM 1491 C CA . ARG A 1 187 ? 35.656 -40.885 -39.705 1.00 78.44 187 ARG A CA 1
ATOM 1492 C C . ARG A 1 187 ? 35.679 -39.626 -40.583 1.00 78.44 187 ARG A C 1
ATOM 1494 O O . ARG A 1 187 ? 36.634 -39.408 -41.317 1.00 78.44 187 ARG A O 1
ATOM 1501 N N . PHE A 1 188 ? 34.672 -38.758 -40.436 1.00 83.00 188 PHE A N 1
ATOM 1502 C CA . PHE A 1 188 ? 34.555 -37.490 -41.174 1.00 83.00 188 PHE A CA 1
ATOM 1503 C C . PHE A 1 188 ? 34.836 -36.271 -40.260 1.00 83.00 188 PHE A C 1
ATOM 1505 O O . PHE A 1 188 ? 33.915 -35.807 -39.564 1.00 83.00 188 PHE A O 1
ATOM 1512 N N . PRO A 1 189 ? 36.096 -35.787 -40.179 1.00 87.88 189 PRO A N 1
ATOM 1513 C CA . PRO A 1 189 ? 36.497 -34.692 -39.290 1.00 87.88 189 PRO A CA 1
ATOM 1514 C C . PRO A 1 189 ? 36.021 -33.322 -39.793 1.00 87.88 189 PRO A C 1
ATOM 1516 O O . PRO A 1 189 ? 35.645 -33.180 -40.955 1.00 87.88 189 PRO A O 1
ATOM 1519 N N . PHE A 1 190 ? 36.054 -32.310 -38.920 1.00 85.62 190 PHE A N 1
ATOM 1520 C CA . PHE A 1 190 ? 35.785 -30.916 -39.291 1.00 85.62 190 PHE A CA 1
ATOM 1521 C C . PHE A 1 190 ? 36.851 -30.375 -40.254 1.00 85.62 190 PHE A C 1
ATOM 1523 O O . PHE A 1 190 ? 38.032 -30.693 -40.113 1.00 85.62 190 PHE A O 1
ATOM 1530 N N . HIS A 1 191 ? 36.428 -29.556 -41.215 1.00 85.31 191 HIS A N 1
ATOM 1531 C CA . HIS A 1 191 ? 37.292 -28.867 -42.176 1.00 85.31 191 HIS A CA 1
ATOM 1532 C C . HIS A 1 191 ? 37.360 -27.369 -41.880 1.00 85.31 191 HIS A C 1
ATOM 1534 O O . HIS A 1 191 ? 36.481 -26.825 -41.221 1.00 85.31 191 HIS A O 1
ATOM 1540 N N . GLN A 1 192 ? 38.369 -26.679 -42.417 1.00 82.62 192 GLN A N 1
ATOM 1541 C CA . GLN A 1 192 ? 38.501 -25.219 -42.275 1.00 82.62 192 GLN A CA 1
ATOM 1542 C C . GLN A 1 192 ? 37.350 -24.429 -42.926 1.00 82.62 192 GLN A C 1
ATOM 1544 O O . GLN A 1 192 ? 37.191 -23.241 -42.654 1.00 82.62 192 GLN A O 1
ATOM 1549 N N . ASP A 1 193 ? 36.563 -25.089 -43.776 1.00 78.62 193 ASP A N 1
ATOM 1550 C CA . ASP A 1 193 ? 35.420 -24.503 -44.481 1.00 78.62 193 ASP A CA 1
ATOM 1551 C C . ASP A 1 193 ? 34.065 -24.826 -43.832 1.00 78.62 193 ASP A C 1
ATOM 1553 O O . ASP A 1 193 ? 33.045 -24.336 -44.323 1.00 78.62 193 ASP A O 1
ATOM 1557 N N . ASP A 1 194 ? 34.047 -25.632 -42.757 1.00 77.62 194 ASP A N 1
ATOM 1558 C CA . ASP A 1 194 ? 32.825 -25.974 -42.011 1.00 77.62 194 ASP A CA 1
ATOM 1559 C C . ASP A 1 194 ? 32.401 -24.844 -41.046 1.00 77.62 194 ASP A C 1
ATOM 1561 O O . ASP A 1 194 ? 31.234 -24.386 -41.145 1.00 77.62 194 ASP A O 1
#